Protein AF-A0A0L0DJS6-F1 (afdb_monomer_lite)

Sequence (245 aa):
MAGRAKSVRASGGSADSALEGMSATAFGKMKVAKKRKLLAQLDLHDELTDELEADVMAAVAFTRETHGEDVRRMDARSELIVSFDDFYTEYAYVVVASGFRAEFAARIVPALVAAAPDEAAMIALFKNRAKIAALVKVYGMRSEWETLRASFRTPDDLTVLPRIGPVVKFHLARNIGLKSCVKPDVHMMAYAAKRGWHSPIDMVEALAAAYHLPIGTLDFCLWVWMSHGFGSATSKCCHGGYELR

pLDDT: mean 89.37, std 14.81, range [32.25, 98.75]

Secondary structure (DSSP, 8-state):
--------------TTTTTTT--HHHHHTS-HHHHHHHHTTS-------HHHHHHHHHHHHHHHHHHHHHHHHHHT--S----HHHHHHHHHHHHHHTTS-HHHHHHHHHHHHHHTT-HHHHHHH---HHHHHHHHHHHTTGGGHHHHHHH-SSGGGGGGSTT--TTHHHHHHHHHT--S-----HHHHHHHHHTT-S-HHHHHHHHHHHTT--HHHHHHHHHHHHHTTTTT---TTGGGTS---

Foldseek 3Di:
DDDDDDDDPDDDPALAPLLPPPDLVNQQPDDPVVNVVSLVPGQFDLDDDPVVVVLLVLLLVLCCQWPVVLLCLLVVQQDFDPDLLQLLLLVQQLLVVVVHPSQVSLVQSVQLSVCPPVLVSNCVRPVPSLSNVLSNVSVVCNVVVVVLSVQPPDLVSCVVRPSCDPQSSQSSCSSRNVQQFARCGSQLCSVCSSVSHPDSGSNLVVVCVVVVHRSSSSNVSSVVCVSQVNSPHDDCSTPPSGNRD

Structure (mmCIF, N/CA/C/O backbone):
data_AF-A0A0L0DJS6-F1
#
_entry.id   AF-A0A0L0DJS6-F1
#
loop_
_atom_site.group_PDB
_atom_site.id
_atom_site.type_symbol
_atom_site.label_atom_id
_atom_site.label_alt_id
_atom_site.label_comp_id
_atom_site.label_asym_id
_atom_site.label_entity_id
_atom_site.label_seq_id
_atom_site.pdbx_PDB_ins_code
_atom_site.Cartn_x
_atom_site.Cartn_y
_atom_site.Cartn_z
_atom_site.occupancy
_atom_site.B_iso_or_equiv
_atom_site.auth_seq_id
_atom_site.auth_comp_id
_atom_site.auth_asym_id
_atom_site.auth_atom_id
_atom_site.pdbx_PDB_model_num
ATOM 1 N N . MET A 1 1 ? 33.921 -27.263 -39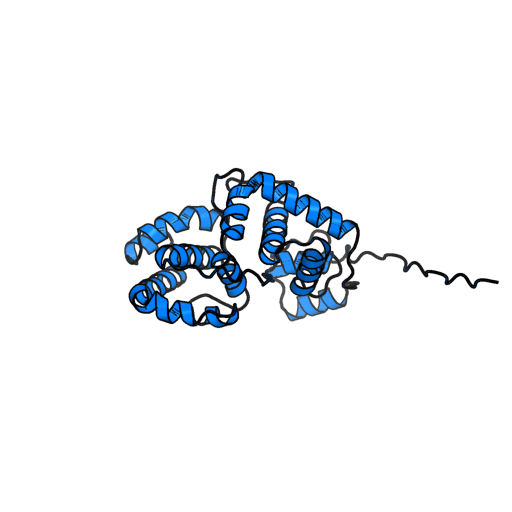.907 1.00 40.59 1 MET A N 1
ATOM 2 C CA . MET A 1 1 ? 33.088 -26.135 -40.373 1.00 40.59 1 MET A CA 1
ATOM 3 C C . MET A 1 1 ? 31.961 -25.939 -39.373 1.00 40.59 1 MET A C 1
ATOM 5 O O . MET A 1 1 ? 31.063 -26.764 -39.326 1.00 40.59 1 MET A O 1
ATOM 9 N N . ALA A 1 2 ? 32.067 -24.927 -38.511 1.00 35.47 2 ALA A N 1
ATOM 10 C CA . ALA A 1 2 ? 31.046 -24.598 -37.520 1.00 35.47 2 ALA A CA 1
ATOM 11 C C . ALA A 1 2 ? 30.086 -23.561 -38.120 1.00 35.47 2 ALA A C 1
ATOM 13 O O . ALA A 1 2 ? 30.509 -22.469 -38.503 1.00 35.47 2 ALA A O 1
ATOM 14 N N . GLY A 1 3 ? 28.812 -23.930 -38.254 1.00 32.25 3 GLY A N 1
ATOM 15 C CA . GLY A 1 3 ? 27.750 -23.053 -38.735 1.00 32.25 3 GLY A CA 1
ATOM 16 C C . GLY A 1 3 ? 27.389 -22.023 -37.671 1.00 32.25 3 GLY A C 1
ATOM 17 O O . GLY A 1 3 ? 26.830 -22.358 -36.632 1.00 32.25 3 GLY A O 1
ATOM 18 N N . ARG A 1 4 ? 27.734 -20.763 -37.933 1.00 33.19 4 ARG A N 1
ATOM 19 C CA . ARG A 1 4 ? 27.378 -19.600 -37.118 1.00 33.19 4 ARG A CA 1
ATOM 20 C C . ARG A 1 4 ? 25.879 -19.331 -37.296 1.00 33.19 4 ARG A C 1
ATOM 22 O O . ARG A 1 4 ? 25.458 -18.923 -38.378 1.00 33.19 4 ARG A O 1
ATOM 29 N N . ALA A 1 5 ? 25.079 -19.566 -36.258 1.00 35.97 5 ALA A N 1
ATOM 30 C CA . ALA A 1 5 ? 23.686 -19.137 -36.233 1.00 35.97 5 ALA A CA 1
ATOM 31 C C . ALA A 1 5 ? 23.642 -17.600 -36.284 1.00 35.97 5 ALA A C 1
ATOM 33 O O . ALA A 1 5 ? 24.218 -16.917 -35.435 1.00 35.97 5 ALA A O 1
ATOM 34 N N . LYS A 1 6 ? 23.007 -17.053 -37.324 1.00 35.62 6 LYS A N 1
ATOM 35 C CA . LYS A 1 6 ? 22.729 -15.621 -37.443 1.00 35.62 6 LYS A CA 1
ATOM 36 C C . LYS A 1 6 ? 21.657 -15.259 -36.415 1.00 35.62 6 LYS A C 1
ATOM 38 O O . LYS A 1 6 ? 20.494 -15.594 -36.603 1.00 35.62 6 LYS A O 1
ATOM 43 N N . SER A 1 7 ? 22.063 -14.562 -35.357 1.00 36.22 7 SER A N 1
ATOM 44 C CA . SER A 1 7 ? 21.160 -13.743 -34.548 1.00 36.22 7 SER A CA 1
ATOM 45 C C . SER A 1 7 ? 20.557 -12.679 -35.466 1.00 36.22 7 SER A C 1
ATOM 47 O O . SER A 1 7 ? 21.263 -11.818 -35.997 1.00 36.22 7 SER A O 1
ATOM 49 N N . VAL A 1 8 ? 19.257 -12.795 -35.720 1.00 37.00 8 VAL A N 1
ATOM 50 C CA . VAL A 1 8 ? 18.469 -11.738 -36.343 1.00 37.00 8 VAL A CA 1
ATOM 51 C C . VAL A 1 8 ? 18.159 -10.752 -35.225 1.00 37.00 8 VAL A C 1
ATOM 53 O O . VAL A 1 8 ? 17.313 -11.019 -34.379 1.00 37.00 8 VAL A O 1
ATOM 56 N N . ARG A 1 9 ? 18.880 -9.625 -35.192 1.00 38.38 9 ARG A N 1
ATOM 57 C CA . ARG A 1 9 ? 18.443 -8.443 -34.444 1.00 38.38 9 ARG A CA 1
ATOM 58 C C . ARG A 1 9 ? 17.107 -8.013 -35.039 1.00 38.38 9 ARG A C 1
ATOM 60 O O . ARG A 1 9 ? 17.082 -7.484 -36.151 1.00 38.38 9 ARG A O 1
ATOM 67 N N . ALA A 1 10 ? 16.020 -8.260 -34.316 1.00 38.19 10 ALA A N 1
ATOM 68 C CA . ALA A 1 10 ? 14.777 -7.551 -34.549 1.00 38.19 10 ALA A CA 1
ATOM 69 C C . ALA A 1 10 ? 15.063 -6.061 -34.321 1.00 38.19 10 ALA A C 1
ATOM 71 O O . ALA A 1 10 ? 15.583 -5.649 -33.284 1.00 38.19 10 ALA A O 1
ATOM 72 N N . SER A 1 11 ? 14.839 -5.269 -35.361 1.00 36.22 11 SER A N 1
ATOM 73 C CA . SER A 1 11 ? 14.913 -3.818 -35.328 1.00 36.22 11 SER A CA 1
ATOM 74 C C . SER A 1 11 ? 13.883 -3.292 -34.331 1.00 36.22 11 SER A C 1
ATOM 76 O O . SER A 1 11 ? 12.686 -3.420 -34.580 1.00 36.22 11 SER A O 1
ATOM 78 N N . GLY A 1 12 ? 14.357 -2.715 -33.226 1.00 34.78 12 GLY A N 1
ATOM 79 C CA . GLY A 1 12 ? 13.526 -2.076 -32.214 1.00 34.78 12 GLY A CA 1
ATOM 80 C C . GLY A 1 12 ? 12.717 -0.922 -32.799 1.00 34.78 12 GLY A C 1
ATOM 81 O O . GLY A 1 12 ? 13.253 0.149 -33.077 1.00 34.78 12 GLY A O 1
ATOM 82 N N . GLY A 1 13 ? 11.420 -1.148 -32.981 1.00 37.00 13 GLY A N 1
ATOM 83 C CA . GLY A 1 13 ? 10.425 -0.088 -32.934 1.00 37.00 13 GLY A CA 1
ATOM 84 C C . GLY A 1 13 ? 9.932 -0.040 -31.498 1.00 37.00 13 GLY A C 1
ATOM 85 O O . GLY A 1 13 ? 9.274 -0.974 -31.058 1.00 37.00 13 GLY A O 1
ATOM 86 N N . SER A 1 14 ? 10.315 0.984 -30.737 1.00 43.53 14 SER A N 1
ATOM 87 C CA . SER A 1 14 ? 9.974 1.038 -29.320 1.00 43.53 14 SER A CA 1
ATOM 88 C C . SER A 1 14 ? 8.452 1.087 -29.132 1.00 43.53 14 SER A C 1
ATOM 90 O O . SER A 1 14 ? 7.741 1.817 -29.828 1.00 43.53 14 SER A O 1
ATOM 92 N N . ALA A 1 15 ? 7.951 0.369 -28.124 1.00 49.31 15 ALA A N 1
ATOM 93 C CA . ALA A 1 15 ? 6.586 0.495 -27.598 1.00 49.31 15 ALA A CA 1
ATOM 94 C C . ALA A 1 15 ? 6.258 1.922 -27.075 1.00 49.31 15 ALA A C 1
ATOM 96 O O . ALA A 1 15 ? 5.171 2.174 -26.555 1.00 49.31 15 ALA A O 1
ATOM 97 N N . ASP A 1 16 ? 7.196 2.861 -27.215 1.00 53.53 16 ASP A N 1
ATOM 98 C CA . ASP A 1 16 ? 7.289 4.120 -26.489 1.00 53.53 16 ASP A CA 1
ATOM 99 C C . ASP A 1 16 ? 6.308 5.176 -27.025 1.00 53.53 16 ASP A C 1
ATOM 101 O O . ASP A 1 16 ? 5.640 5.832 -26.234 1.00 53.53 16 ASP A O 1
ATOM 105 N N . SER A 1 17 ? 6.086 5.279 -28.344 1.00 59.06 17 SER A N 1
ATOM 106 C CA . SER A 1 17 ? 5.335 6.424 -28.911 1.00 59.06 17 SER A CA 1
ATOM 107 C C . SER A 1 17 ? 3.854 6.513 -28.499 1.00 59.06 17 SER A C 1
ATOM 109 O O . SER A 1 17 ? 3.291 7.605 -28.425 1.00 59.06 17 SER A O 1
ATOM 111 N N . ALA A 1 18 ? 3.190 5.383 -28.222 1.00 64.50 18 ALA A N 1
ATOM 112 C CA . ALA A 1 18 ? 1.758 5.364 -27.892 1.00 64.50 18 ALA A CA 1
ATOM 113 C C . ALA A 1 18 ? 1.470 5.637 -26.403 1.00 64.50 18 ALA A C 1
ATOM 115 O O . ALA A 1 18 ? 0.352 6.029 -26.046 1.00 64.50 18 ALA A O 1
ATOM 116 N N . LEU A 1 19 ? 2.464 5.416 -25.537 1.00 72.00 19 LEU A N 1
ATOM 117 C CA . LEU A 1 19 ? 2.404 5.689 -24.099 1.00 72.00 19 LEU A CA 1
ATOM 118 C C . LEU A 1 19 ? 3.241 6.914 -23.694 1.00 72.00 19 LEU A C 1
ATOM 120 O O . LEU A 1 19 ? 3.117 7.381 -22.559 1.00 72.00 19 LEU A O 1
ATOM 124 N N . GLU A 1 20 ? 4.041 7.467 -24.606 1.00 74.25 20 GLU A N 1
ATOM 125 C CA . GLU A 1 20 ? 4.859 8.657 -24.386 1.00 74.25 20 GLU A CA 1
ATOM 126 C C . GLU A 1 20 ? 4.014 9.838 -23.891 1.00 74.25 20 GLU A C 1
ATOM 128 O O . GLU A 1 20 ? 2.951 10.161 -24.425 1.00 74.25 20 GLU A O 1
ATOM 133 N N . GLY A 1 21 ? 4.460 10.472 -22.804 1.00 73.19 21 GLY A N 1
ATOM 134 C CA . GLY A 1 21 ? 3.743 11.582 -22.168 1.00 73.19 21 GLY A CA 1
ATOM 135 C C . GLY A 1 21 ? 2.425 11.205 -21.468 1.00 73.19 21 GLY A C 1
ATOM 136 O O . GLY A 1 21 ? 1.795 12.071 -20.852 1.00 73.19 21 GLY A O 1
ATOM 137 N N . MET A 1 22 ? 1.989 9.939 -21.497 1.00 81.88 22 MET A N 1
ATOM 138 C CA . MET A 1 22 ? 0.777 9.505 -20.805 1.00 81.88 22 MET A CA 1
ATOM 139 C C . MET A 1 22 ? 1.043 9.278 -19.314 1.00 81.88 22 MET A C 1
ATOM 141 O O . MET A 1 22 ? 1.788 8.389 -18.913 1.00 81.88 22 MET A O 1
ATOM 145 N N . SER A 1 23 ? 0.366 10.043 -18.454 1.00 82.12 23 SER A N 1
ATOM 146 C CA . SER A 1 23 ? 0.425 9.791 -17.009 1.00 82.12 23 SER A CA 1
ATOM 147 C C . SER A 1 23 ? -0.305 8.497 -16.620 1.00 82.12 23 SER A C 1
ATOM 149 O O . SER A 1 23 ? -1.351 8.164 -17.184 1.00 82.12 23 SER A O 1
ATOM 151 N N . ALA A 1 24 ? 0.159 7.828 -15.561 1.00 80.31 24 ALA A N 1
ATOM 152 C CA . ALA A 1 24 ? -0.532 6.679 -14.962 1.00 80.31 24 ALA A CA 1
ATOM 153 C C . ALA A 1 24 ? -1.990 6.994 -14.573 1.00 80.31 24 ALA A C 1
ATOM 155 O O . ALA A 1 24 ? -2.877 6.153 -14.702 1.00 80.31 24 ALA A O 1
ATOM 156 N N . THR A 1 25 ? -2.274 8.234 -14.161 1.00 79.38 25 THR A N 1
ATOM 157 C CA . THR A 1 25 ? -3.641 8.701 -13.886 1.00 79.38 25 THR A CA 1
ATOM 158 C C . THR A 1 25 ? -4.496 8.729 -15.153 1.00 79.38 25 THR A C 1
ATOM 160 O O . THR A 1 25 ? -5.658 8.315 -15.121 1.00 79.38 25 THR A O 1
ATOM 163 N N . ALA A 1 26 ? -3.942 9.218 -16.268 1.00 82.19 26 ALA A N 1
ATOM 164 C CA . ALA A 1 26 ? -4.628 9.227 -17.556 1.00 82.19 26 ALA A CA 1
ATOM 165 C C . ALA A 1 26 ? -4.901 7.796 -18.033 1.00 82.19 26 ALA A C 1
ATOM 167 O O . ALA A 1 26 ? -6.048 7.489 -18.361 1.00 82.19 26 ALA A O 1
ATOM 168 N N . PHE A 1 27 ? -3.897 6.914 -17.955 1.00 83.00 27 PHE A N 1
ATOM 169 C CA . PHE A 1 27 ? -4.050 5.486 -18.228 1.00 83.00 27 PHE A CA 1
ATOM 170 C C . PHE A 1 27 ? -5.141 4.876 -17.339 1.00 83.00 27 PHE A C 1
ATOM 172 O O . PHE A 1 27 ? -6.108 4.299 -17.831 1.00 83.00 27 PHE A O 1
ATOM 179 N N . GLY A 1 28 ? -5.071 5.095 -16.025 1.00 80.06 28 GLY A N 1
ATOM 180 C CA . GLY A 1 28 ? -6.013 4.598 -15.025 1.00 80.06 28 GLY A CA 1
ATOM 181 C C . GLY A 1 28 ? -7.478 4.917 -15.331 1.00 80.06 28 GLY A C 1
ATOM 182 O O . GLY A 1 28 ? -8.317 4.020 -15.226 1.00 80.06 28 GLY A O 1
ATOM 183 N N . LYS A 1 29 ? -7.769 6.143 -15.787 1.00 84.19 29 LYS A N 1
ATOM 184 C CA . LYS A 1 29 ? -9.122 6.628 -16.129 1.00 84.19 29 LYS A CA 1
ATOM 185 C C . LYS A 1 29 ? -9.679 6.085 -17.452 1.00 84.19 29 LYS A C 1
ATOM 187 O O . LYS A 1 29 ? -10.854 6.300 -17.750 1.00 84.19 29 LYS A O 1
ATOM 192 N N . MET A 1 30 ? -8.877 5.398 -18.266 1.00 87.56 30 MET A N 1
ATOM 193 C CA . MET A 1 30 ? -9.352 4.843 -19.534 1.00 87.56 30 MET A CA 1
ATOM 194 C C . MET A 1 30 ? -10.384 3.730 -19.316 1.00 87.56 30 MET A C 1
ATOM 196 O O . MET A 1 30 ? -10.230 2.870 -18.446 1.00 87.56 30 MET A O 1
ATOM 200 N N . LYS A 1 31 ? -11.406 3.692 -20.182 1.00 87.19 31 LYS A N 1
ATOM 201 C CA . LYS A 1 31 ? -12.345 2.563 -20.260 1.00 87.19 31 LYS A CA 1
ATOM 202 C C . LYS A 1 31 ? -11.582 1.268 -20.552 1.00 87.19 31 LYS A C 1
ATOM 204 O O . LYS A 1 31 ? -10.671 1.270 -21.379 1.00 87.19 31 LYS A O 1
ATOM 209 N N . VAL A 1 32 ? -12.016 0.157 -19.953 1.00 82.19 32 VAL A N 1
ATOM 210 C CA . VAL A 1 32 ? -11.382 -1.170 -20.104 1.00 82.19 32 VAL A CA 1
ATOM 211 C C . VAL A 1 32 ? -11.180 -1.548 -21.575 1.00 82.19 32 VAL A C 1
ATOM 213 O O . VAL A 1 32 ? -10.078 -1.921 -21.960 1.00 82.19 32 VAL A O 1
ATOM 216 N N . ALA A 1 33 ? -12.199 -1.370 -22.423 1.00 84.19 33 ALA A N 1
ATOM 217 C CA . ALA A 1 33 ? -12.094 -1.653 -23.858 1.00 84.19 33 ALA A CA 1
ATOM 218 C C . ALA A 1 33 ? -11.012 -0.810 -24.559 1.00 84.19 33 ALA A C 1
ATOM 220 O O . ALA A 1 33 ? -10.298 -1.308 -25.425 1.00 84.19 33 ALA A O 1
ATOM 221 N N . LYS A 1 34 ? -10.851 0.456 -24.151 1.00 85.25 34 LYS A N 1
ATOM 222 C CA . LYS A 1 34 ? -9.825 1.350 -24.700 1.00 85.25 34 LYS A CA 1
ATOM 223 C C . LYS A 1 34 ? -8.424 0.932 -24.246 1.00 85.25 34 LYS A C 1
ATOM 225 O O . LYS A 1 34 ? -7.519 0.948 -25.068 1.00 85.25 34 LYS A O 1
ATOM 230 N N . LYS A 1 35 ? -8.258 0.519 -22.981 1.00 83.19 35 LYS A N 1
ATOM 231 C CA . LYS A 1 35 ? -6.991 -0.047 -22.479 1.00 83.19 35 LYS A CA 1
ATOM 232 C C . LYS A 1 35 ? -6.606 -1.302 -23.252 1.00 83.19 35 LYS A C 1
ATOM 234 O O . LYS A 1 35 ? -5.497 -1.374 -23.748 1.00 83.19 35 LYS A O 1
ATOM 239 N N . ARG A 1 36 ? -7.543 -2.242 -23.425 1.00 82.94 36 ARG A N 1
ATOM 240 C CA . ARG A 1 36 ? -7.311 -3.470 -24.203 1.00 82.94 36 ARG A CA 1
ATOM 241 C C . ARG A 1 36 ? -6.864 -3.167 -25.631 1.00 82.94 36 ARG A C 1
ATOM 243 O O . ARG A 1 36 ? -5.897 -3.752 -26.092 1.00 82.94 36 ARG A O 1
ATOM 250 N N . LYS A 1 37 ? -7.536 -2.228 -26.305 1.00 84.06 37 LYS A N 1
ATOM 251 C CA . LYS A 1 37 ? -7.156 -1.812 -27.660 1.00 84.06 37 LYS A CA 1
ATOM 252 C C . LYS A 1 37 ? -5.759 -1.187 -27.706 1.00 84.06 37 LYS A C 1
ATOM 254 O O . LYS A 1 37 ? -5.031 -1.476 -28.640 1.00 84.06 37 LYS A O 1
ATOM 259 N N . LEU A 1 38 ? -5.410 -0.350 -26.726 1.00 83.69 38 LEU A N 1
ATOM 260 C CA . LEU A 1 38 ? -4.082 0.260 -26.635 1.00 83.69 38 LEU A CA 1
ATOM 261 C C . LEU A 1 38 ? -2.998 -0.799 -26.407 1.00 83.69 38 LEU A C 1
ATOM 263 O O . LEU A 1 38 ? -2.042 -0.837 -27.162 1.00 83.69 38 LEU A O 1
ATOM 267 N N . LEU A 1 39 ? -3.174 -1.679 -25.416 1.00 80.38 39 LEU A N 1
ATOM 268 C CA . LEU A 1 39 ? -2.208 -2.740 -25.105 1.00 80.38 39 LEU A CA 1
ATOM 269 C C . LEU A 1 39 ? -1.979 -3.675 -26.300 1.00 80.38 39 LEU A C 1
ATOM 271 O O . LEU A 1 39 ? -0.846 -4.030 -26.576 1.00 80.38 39 LEU A O 1
ATOM 275 N N . ALA A 1 40 ? -3.030 -3.999 -27.061 1.00 79.38 40 ALA A N 1
ATOM 276 C CA . ALA A 1 40 ? -2.926 -4.818 -28.273 1.00 79.38 40 ALA A CA 1
ATOM 277 C C . ALA A 1 40 ? -2.156 -4.151 -29.433 1.00 79.38 40 ALA A C 1
ATOM 279 O O . ALA A 1 40 ? -1.928 -4.791 -30.455 1.00 79.38 40 ALA A O 1
ATOM 280 N N . GLN A 1 41 ? -1.825 -2.861 -29.320 1.00 80.88 41 GLN A N 1
ATOM 281 C CA . GLN A 1 41 ? -1.036 -2.113 -30.304 1.00 80.88 41 GLN A CA 1
ATOM 282 C C . GLN A 1 41 ? 0.426 -1.938 -29.874 1.00 80.88 41 GLN A C 1
ATOM 284 O O . GLN A 1 41 ? 1.212 -1.411 -30.657 1.00 80.88 41 GLN A O 1
ATOM 289 N N . LEU A 1 42 ? 0.774 -2.323 -28.643 1.00 78.50 42 LEU A N 1
ATOM 290 C CA . LEU A 1 42 ? 2.134 -2.232 -28.120 1.00 78.50 42 LEU A CA 1
ATOM 291 C C . LEU A 1 42 ? 2.922 -3.493 -28.482 1.00 78.50 42 LEU A C 1
ATOM 293 O O . LEU A 1 42 ? 2.357 -4.584 -28.547 1.00 78.50 42 LEU A O 1
ATOM 297 N N . ASP A 1 43 ? 4.228 -3.330 -28.678 1.00 78.25 43 ASP A N 1
ATOM 298 C CA . ASP A 1 43 ? 5.158 -4.442 -28.877 1.00 78.25 43 ASP A CA 1
ATOM 299 C C . ASP A 1 43 ? 5.560 -5.033 -27.518 1.00 78.25 43 ASP A C 1
ATOM 301 O O . ASP A 1 43 ? 6.571 -4.666 -26.916 1.00 78.25 43 ASP A O 1
ATOM 305 N N . LEU A 1 44 ? 4.679 -5.876 -26.983 1.00 81.81 44 LEU A N 1
ATOM 306 C CA . LEU A 1 44 ? 4.857 -6.545 -25.700 1.00 81.81 44 LEU A CA 1
ATOM 307 C C . LEU A 1 44 ? 5.544 -7.898 -25.920 1.00 81.81 44 LEU A C 1
ATOM 309 O O . LEU A 1 44 ? 5.094 -8.703 -26.736 1.00 81.81 44 LEU A O 1
ATOM 313 N N . HIS A 1 45 ? 6.621 -8.144 -25.187 1.00 82.81 45 HIS A N 1
ATOM 314 C CA . HIS A 1 45 ? 7.529 -9.272 -25.393 1.00 82.81 45 HIS A CA 1
ATOM 315 C C . HIS A 1 45 ? 7.867 -10.028 -24.099 1.00 82.81 45 HIS A C 1
ATOM 317 O O . HIS A 1 45 ? 8.353 -11.150 -24.184 1.00 82.81 45 HIS A O 1
ATOM 323 N N . ASP A 1 46 ? 7.553 -9.467 -22.922 1.00 88.25 46 ASP A N 1
ATOM 324 C CA . ASP A 1 46 ? 7.785 -10.093 -21.609 1.00 88.25 46 ASP A CA 1
ATOM 325 C C . ASP A 1 46 ? 9.245 -10.551 -21.394 1.00 88.25 46 ASP A C 1
ATOM 327 O O . ASP A 1 46 ? 9.512 -11.617 -20.836 1.00 88.25 46 ASP A O 1
ATOM 331 N N . GLU A 1 47 ? 10.212 -9.744 -21.848 1.00 89.12 47 GLU A N 1
ATOM 332 C CA . GLU A 1 47 ? 11.642 -10.031 -21.679 1.00 89.12 47 GLU A CA 1
ATOM 333 C C . GLU A 1 47 ? 12.289 -9.079 -20.667 1.00 89.12 47 GLU A C 1
ATOM 335 O O . GLU A 1 47 ? 11.917 -7.909 -20.523 1.00 89.12 47 GLU A O 1
ATOM 340 N N . LEU A 1 48 ? 13.290 -9.596 -19.954 1.00 90.19 48 LEU A N 1
ATOM 341 C CA . LEU A 1 48 ? 14.180 -8.774 -19.143 1.00 90.19 48 LEU A CA 1
ATOM 342 C C . LEU A 1 48 ? 15.124 -7.997 -20.062 1.00 90.19 48 LEU A C 1
ATOM 344 O O . LEU A 1 48 ? 15.695 -8.555 -20.997 1.00 90.19 48 LEU A O 1
ATOM 348 N N . THR A 1 49 ? 15.304 -6.714 -19.769 1.00 91.31 49 THR A N 1
ATOM 349 C CA . THR A 1 49 ? 16.135 -5.805 -20.560 1.00 91.31 49 THR A CA 1
ATOM 350 C C . THR A 1 49 ? 17.110 -5.054 -19.661 1.00 91.31 49 THR A C 1
ATOM 352 O O . THR A 1 49 ? 16.837 -4.846 -18.478 1.00 91.31 49 THR A O 1
ATOM 355 N N . ASP A 1 50 ? 18.218 -4.579 -20.233 1.00 89.44 50 ASP A N 1
ATOM 356 C CA . ASP A 1 50 ? 19.189 -3.736 -19.517 1.00 89.44 50 ASP A CA 1
ATOM 357 C C . ASP A 1 50 ? 18.538 -2.451 -18.963 1.00 89.44 50 ASP A C 1
ATOM 359 O O . ASP A 1 50 ? 18.955 -1.914 -17.939 1.00 89.44 50 ASP A O 1
ATOM 363 N N . GLU A 1 51 ? 17.485 -1.953 -19.623 1.00 91.38 51 GLU A N 1
ATOM 364 C CA . GLU A 1 51 ? 16.722 -0.799 -19.143 1.00 91.38 51 GLU A CA 1
ATOM 365 C C . GLU A 1 51 ? 15.914 -1.136 -17.880 1.00 91.38 51 GLU A C 1
ATOM 367 O O . GLU A 1 51 ? 15.917 -0.361 -16.925 1.00 91.38 51 GLU A O 1
ATOM 372 N N . LEU A 1 52 ? 15.265 -2.306 -17.836 1.00 92.62 52 LEU A N 1
ATOM 373 C CA . LEU A 1 52 ? 14.574 -2.782 -16.635 1.00 92.62 52 LEU A CA 1
ATOM 374 C C . LEU A 1 52 ? 15.543 -3.021 -15.476 1.00 92.62 52 LEU A C 1
ATOM 376 O O . LEU A 1 52 ? 15.212 -2.708 -14.332 1.00 92.62 52 LEU A O 1
ATOM 380 N N . GLU A 1 53 ? 16.737 -3.540 -15.761 1.00 91.75 53 GLU A N 1
ATOM 381 C CA . GLU A 1 53 ? 17.798 -3.669 -14.761 1.00 91.75 53 GLU A CA 1
ATOM 382 C C . GLU A 1 53 ? 18.157 -2.309 -14.155 1.00 91.75 53 GLU A C 1
ATOM 384 O O . GLU A 1 53 ? 18.156 -2.144 -12.930 1.00 91.75 53 GLU A O 1
ATOM 389 N N . ALA A 1 54 ? 18.420 -1.317 -15.009 1.00 93.94 54 ALA A N 1
ATOM 390 C CA . ALA A 1 54 ? 18.747 0.035 -14.574 1.00 93.94 54 ALA A CA 1
ATOM 391 C C . ALA A 1 54 ? 17.624 0.647 -13.718 1.00 93.94 54 ALA A C 1
ATOM 393 O O . ALA A 1 54 ? 17.904 1.236 -12.670 1.00 93.94 54 ALA A O 1
ATOM 394 N N . ASP A 1 55 ? 16.365 0.450 -14.115 1.00 96.44 55 ASP A N 1
ATOM 395 C CA . ASP A 1 55 ? 15.195 0.907 -13.364 1.00 96.44 55 ASP A CA 1
ATOM 396 C C . ASP A 1 55 ? 15.101 0.250 -11.980 1.00 96.44 55 ASP A C 1
ATOM 398 O O . ASP A 1 55 ? 14.872 0.942 -10.986 1.00 96.44 55 ASP A O 1
ATOM 402 N N . VAL A 1 56 ? 15.311 -1.069 -11.876 1.00 96.00 56 VAL A N 1
ATOM 403 C CA . VAL A 1 56 ? 15.303 -1.781 -10.586 1.00 96.00 56 VAL A CA 1
ATOM 404 C C . VAL A 1 56 ? 16.391 -1.243 -9.665 1.00 96.00 56 VAL A C 1
ATOM 406 O O . VAL A 1 56 ? 16.119 -0.937 -8.500 1.00 96.00 56 VAL A O 1
ATOM 409 N N . MET A 1 57 ? 17.610 -1.088 -10.179 1.00 96.19 57 MET A N 1
ATOM 410 C CA . MET A 1 57 ? 18.733 -0.580 -9.393 1.00 96.19 57 MET A CA 1
ATOM 411 C C . MET A 1 57 ? 18.473 0.851 -8.913 1.00 96.19 57 MET A C 1
ATOM 413 O O . MET A 1 57 ? 18.676 1.148 -7.731 1.00 96.19 57 MET A O 1
ATOM 417 N N . ALA A 1 58 ? 17.948 1.717 -9.785 1.00 97.69 58 ALA A N 1
ATOM 418 C CA . ALA A 1 58 ? 17.558 3.079 -9.432 1.00 97.69 58 ALA A CA 1
ATOM 419 C C . ALA A 1 58 ? 16.438 3.102 -8.381 1.00 97.69 58 ALA A C 1
ATOM 421 O O . ALA A 1 58 ? 16.536 3.826 -7.387 1.00 97.69 58 ALA A O 1
ATOM 422 N N . ALA A 1 59 ? 15.401 2.281 -8.553 1.00 97.94 59 ALA A N 1
ATOM 423 C CA . ALA A 1 59 ? 14.262 2.224 -7.647 1.00 97.94 59 ALA A CA 1
ATOM 424 C C . ALA A 1 59 ? 14.653 1.730 -6.250 1.00 97.94 59 ALA A C 1
ATOM 426 O O . ALA A 1 59 ? 14.237 2.314 -5.243 1.00 97.94 59 ALA A O 1
ATOM 427 N N . VAL A 1 60 ? 15.475 0.679 -6.171 1.00 97.69 60 VAL A N 1
ATOM 428 C CA . VAL A 1 60 ? 15.979 0.139 -4.902 1.00 97.69 60 VAL A CA 1
ATOM 429 C C . VAL A 1 60 ? 16.886 1.149 -4.206 1.00 97.69 60 VAL A C 1
ATOM 431 O O . VAL A 1 60 ? 16.712 1.381 -3.007 1.00 97.69 60 VAL A O 1
ATOM 434 N N . ALA A 1 61 ? 17.822 1.769 -4.931 1.00 97.69 61 ALA A N 1
ATOM 435 C CA . ALA A 1 61 ? 18.721 2.773 -4.369 1.00 97.69 61 ALA A CA 1
ATOM 436 C C . ALA A 1 61 ? 17.938 3.973 -3.816 1.00 97.69 61 ALA A C 1
ATOM 438 O O . ALA A 1 61 ? 18.035 4.273 -2.625 1.00 97.69 61 ALA A O 1
ATOM 439 N N . PHE A 1 62 ? 17.080 4.574 -4.647 1.00 97.88 62 PHE A N 1
ATOM 440 C CA . PHE A 1 62 ? 16.251 5.716 -4.268 1.00 97.88 62 PHE A CA 1
ATOM 441 C C . PHE A 1 62 ? 15.379 5.406 -3.050 1.00 97.88 62 PHE A C 1
ATOM 443 O O . PHE A 1 62 ? 15.328 6.183 -2.096 1.00 97.88 62 PHE A O 1
ATOM 450 N N . THR A 1 63 ? 14.695 4.260 -3.052 1.00 97.31 63 THR A N 1
ATOM 451 C CA . THR A 1 63 ? 13.770 3.902 -1.969 1.00 97.31 63 THR A CA 1
ATOM 452 C C . THR A 1 63 ? 14.515 3.620 -0.671 1.00 97.31 63 THR A C 1
ATOM 454 O O . THR A 1 63 ? 14.058 4.033 0.390 1.00 97.31 63 THR A O 1
ATOM 457 N N . ARG A 1 64 ? 15.681 2.968 -0.713 1.00 96.00 64 ARG A N 1
ATOM 458 C CA . ARG A 1 64 ? 16.483 2.726 0.497 1.00 96.00 64 ARG A CA 1
ATOM 459 C C . ARG A 1 64 ? 17.043 4.014 1.094 1.00 96.00 64 ARG A C 1
ATOM 461 O O . ARG A 1 64 ? 17.097 4.127 2.316 1.00 96.00 64 ARG A O 1
ATOM 468 N N . GLU A 1 65 ? 17.417 4.973 0.253 1.00 96.31 65 GLU A N 1
ATOM 469 C CA . GLU A 1 65 ? 17.901 6.286 0.685 1.00 96.31 65 GLU A CA 1
ATOM 470 C C . GLU A 1 65 ? 16.782 7.141 1.297 1.00 96.31 65 GLU A C 1
ATOM 472 O O . GLU A 1 65 ? 16.947 7.748 2.356 1.00 96.31 65 GLU A O 1
ATOM 477 N N . THR A 1 66 ? 15.620 7.180 0.645 1.00 96.12 66 THR A N 1
ATOM 478 C CA . THR A 1 66 ? 14.548 8.123 0.993 1.00 96.12 66 THR A CA 1
ATOM 479 C C . THR A 1 66 ? 13.476 7.530 1.905 1.00 96.12 66 THR A C 1
ATOM 481 O O . THR A 1 66 ? 12.867 8.264 2.672 1.00 96.12 66 THR A O 1
ATOM 484 N N . HIS A 1 67 ? 13.243 6.219 1.859 1.00 96.50 67 HIS A N 1
ATOM 485 C CA . HIS A 1 67 ? 12.169 5.513 2.572 1.00 96.50 67 HIS A CA 1
ATOM 486 C C . HIS A 1 67 ? 12.677 4.204 3.211 1.00 96.50 67 HIS A C 1
ATOM 488 O O . HIS A 1 67 ? 11.936 3.235 3.378 1.00 96.50 67 HIS A O 1
ATOM 494 N N . GLY A 1 68 ? 13.962 4.150 3.582 1.00 95.19 68 GLY A N 1
ATOM 495 C CA . GLY A 1 68 ? 14.587 2.937 4.118 1.00 95.19 68 GLY A CA 1
ATOM 496 C C . GLY A 1 68 ? 13.942 2.405 5.404 1.00 95.19 68 GLY A C 1
ATOM 497 O O . GLY A 1 68 ? 13.980 1.201 5.647 1.00 95.19 68 GLY A O 1
ATOM 498 N N . GLU A 1 69 ? 13.323 3.265 6.217 1.00 93.94 69 GLU A N 1
ATOM 499 C CA . GLU A 1 69 ? 12.548 2.842 7.394 1.00 93.94 69 GLU A CA 1
ATOM 500 C C . GLU A 1 69 ? 11.285 2.069 7.014 1.00 93.94 69 GLU A C 1
ATOM 502 O O . GLU A 1 69 ? 11.005 1.032 7.616 1.00 93.94 69 GLU A O 1
ATOM 507 N N . ASP A 1 70 ? 10.575 2.510 5.974 1.00 94.12 70 ASP A N 1
ATOM 508 C CA . ASP A 1 70 ? 9.381 1.829 5.475 1.00 94.12 70 ASP A CA 1
ATOM 509 C C . ASP A 1 70 ? 9.741 0.446 4.914 1.00 94.12 70 ASP A C 1
ATOM 511 O O . ASP A 1 70 ? 9.078 -0.546 5.230 1.00 94.12 70 ASP A O 1
ATOM 515 N N . VAL A 1 71 ? 10.850 0.363 4.164 1.00 93.88 71 VAL A N 1
ATOM 516 C CA . VAL A 1 71 ? 11.397 -0.909 3.665 1.00 93.88 71 VAL A CA 1
ATOM 517 C C . VAL A 1 71 ? 11.747 -1.836 4.825 1.00 93.88 71 VAL A C 1
ATOM 519 O O . VAL A 1 71 ? 11.283 -2.972 4.853 1.00 93.88 71 VAL A O 1
ATOM 522 N N . ARG A 1 72 ? 12.505 -1.355 5.823 1.00 93.12 72 ARG A N 1
ATOM 523 C CA . ARG A 1 72 ? 12.877 -2.159 7.000 1.00 93.12 72 ARG A CA 1
ATOM 524 C C . ARG A 1 72 ? 11.655 -2.671 7.755 1.00 93.12 72 ARG A C 1
ATOM 526 O O . ARG A 1 72 ? 11.627 -3.840 8.129 1.00 93.12 72 ARG A O 1
ATOM 533 N N . ARG A 1 73 ? 10.644 -1.822 7.966 1.00 90.44 73 ARG A N 1
ATOM 534 C CA . ARG A 1 73 ? 9.403 -2.190 8.663 1.00 90.44 73 ARG A CA 1
ATOM 535 C C . ARG A 1 73 ? 8.656 -3.299 7.924 1.00 90.44 73 ARG A C 1
ATOM 537 O O . ARG A 1 73 ? 8.214 -4.257 8.550 1.00 90.44 73 ARG A O 1
ATOM 544 N N . MET A 1 74 ? 8.525 -3.183 6.607 1.00 89.25 74 MET A N 1
ATOM 545 C CA . MET A 1 74 ? 7.887 -4.193 5.760 1.00 89.25 74 MET A CA 1
ATOM 546 C C . MET A 1 74 ? 8.706 -5.495 5.702 1.00 89.25 74 MET A C 1
ATOM 548 O O . MET A 1 74 ? 8.149 -6.591 5.819 1.00 89.25 74 MET A O 1
ATOM 552 N N . ASP A 1 75 ? 10.027 -5.402 5.558 1.00 90.19 75 ASP A N 1
ATOM 553 C CA . ASP A 1 75 ? 10.914 -6.564 5.464 1.00 90.19 75 ASP A CA 1
ATOM 554 C C . ASP A 1 75 ? 10.964 -7.353 6.775 1.00 90.19 75 ASP A C 1
ATOM 556 O O . ASP A 1 75 ? 10.918 -8.583 6.736 1.00 90.19 75 ASP A O 1
ATOM 560 N N . ALA A 1 76 ? 10.926 -6.663 7.920 1.00 90.44 76 ALA A N 1
ATOM 561 C CA . ALA A 1 76 ? 10.887 -7.275 9.249 1.00 90.44 76 ALA A CA 1
ATOM 562 C C . ALA A 1 76 ? 9.640 -8.146 9.498 1.00 90.44 76 ALA A C 1
ATOM 564 O O . ALA A 1 76 ? 9.649 -8.987 10.394 1.00 90.44 76 ALA A O 1
ATOM 565 N N . ARG A 1 77 ? 8.564 -7.980 8.716 1.00 87.69 77 ARG A N 1
ATOM 566 C CA . ARG A 1 77 ? 7.365 -8.824 8.821 1.00 87.69 77 ARG A CA 1
ATOM 567 C C . ARG A 1 77 ? 7.550 -10.122 8.040 1.00 87.69 77 ARG A C 1
ATOM 569 O O . ARG A 1 77 ? 7.325 -10.146 6.835 1.00 87.69 77 ARG A O 1
ATOM 576 N N . SER A 1 78 ? 7.945 -11.204 8.700 1.00 82.62 78 SER A N 1
ATOM 577 C CA . SER A 1 78 ? 7.984 -12.549 8.099 1.00 82.62 78 SER A CA 1
ATOM 578 C C . SER A 1 78 ? 6.654 -13.300 8.200 1.00 82.62 78 SER A C 1
ATOM 580 O O . SER A 1 78 ? 6.450 -14.282 7.494 1.00 82.62 78 SER A O 1
ATOM 582 N N . GLU A 1 79 ? 5.754 -12.838 9.066 1.00 90.88 79 GLU A N 1
ATOM 583 C CA . GLU A 1 79 ? 4.484 -13.488 9.379 1.00 90.88 79 GLU A CA 1
ATOM 584 C C . GLU A 1 79 ? 3.332 -12.481 9.400 1.00 90.88 79 GLU A C 1
ATOM 586 O O . GLU A 1 79 ? 3.537 -11.263 9.440 1.00 90.88 79 GLU A O 1
ATOM 591 N N . LEU A 1 80 ? 2.107 -13.012 9.404 1.00 94.56 80 LEU A N 1
ATOM 592 C CA . LEU A 1 80 ? 0.895 -12.220 9.568 1.00 94.56 80 LEU A CA 1
ATOM 593 C C . LEU A 1 80 ? 0.884 -11.478 10.902 1.00 94.56 80 LEU A C 1
ATOM 595 O O . LEU A 1 80 ? 1.018 -12.111 11.955 1.00 94.56 80 LEU A O 1
ATOM 599 N N . ILE A 1 81 ? 0.612 -10.170 10.847 1.00 95.19 81 ILE A N 1
ATOM 600 C CA . ILE A 1 81 ? 0.424 -9.309 12.022 1.00 95.19 81 ILE A CA 1
ATOM 601 C C . ILE A 1 81 ? -0.483 -9.988 13.053 1.00 95.19 81 ILE A C 1
ATOM 603 O O . ILE A 1 81 ? -1.566 -10.466 12.722 1.00 95.19 81 ILE A O 1
ATOM 607 N N . VAL A 1 82 ? -0.029 -10.013 14.307 1.00 96.50 82 VAL A N 1
ATOM 608 C CA . VAL A 1 82 ? -0.760 -10.603 15.439 1.00 96.50 82 VAL A CA 1
ATOM 609 C C . VAL A 1 82 ? -1.564 -9.548 16.197 1.00 96.50 82 VAL A C 1
ATOM 611 O O . VAL A 1 82 ? -2.675 -9.824 16.629 1.00 96.50 82 VAL A O 1
ATOM 614 N N . SER A 1 83 ? -1.050 -8.325 16.336 1.00 97.00 83 SER A N 1
ATOM 615 C CA . SER A 1 83 ? -1.758 -7.240 17.024 1.00 97.00 83 SER A CA 1
ATOM 616 C C . SER A 1 83 ? -2.923 -6.719 16.180 1.00 97.00 83 SER A C 1
ATOM 618 O O . SER A 1 83 ? -2.726 -6.289 15.042 1.00 97.00 83 SER A O 1
ATOM 620 N N . PHE A 1 84 ? -4.131 -6.699 16.751 1.00 98.38 84 PHE A N 1
ATOM 621 C CA . PHE A 1 84 ? -5.278 -6.068 16.096 1.00 98.38 84 PHE A CA 1
ATOM 622 C C . PHE A 1 84 ? -5.016 -4.588 15.814 1.00 98.38 84 PHE A C 1
ATOM 624 O O . PHE A 1 84 ? -5.382 -4.100 14.754 1.00 98.38 84 PHE A O 1
ATOM 631 N N . ASP A 1 85 ? -4.377 -3.876 16.742 1.00 98.12 85 ASP A N 1
ATOM 632 C CA . ASP A 1 85 ? -4.172 -2.430 16.625 1.00 98.12 85 ASP A CA 1
ATOM 633 C C . ASP A 1 85 ? -3.178 -2.108 15.488 1.00 98.12 85 ASP A C 1
ATOM 635 O O . ASP A 1 85 ? -3.384 -1.165 14.713 1.00 98.12 85 ASP A O 1
ATOM 639 N N . ASP A 1 86 ? -2.162 -2.959 15.302 1.00 96.88 86 ASP A N 1
ATOM 640 C CA . ASP A 1 86 ? -1.250 -2.873 14.157 1.00 96.88 86 ASP A CA 1
ATOM 641 C C . ASP A 1 86 ? -1.995 -3.161 12.849 1.00 96.88 86 ASP A C 1
ATOM 643 O O . ASP A 1 86 ? -1.898 -2.388 11.895 1.00 96.88 86 ASP A O 1
ATOM 647 N N . PHE A 1 87 ? -2.785 -4.242 12.810 1.00 98.06 87 PHE A N 1
ATOM 648 C CA . PHE A 1 87 ? -3.597 -4.593 11.644 1.00 98.06 87 PHE A CA 1
ATOM 649 C C . PHE A 1 87 ? -4.573 -3.470 11.287 1.00 98.06 87 PHE A C 1
ATOM 651 O O . PHE A 1 87 ? -4.692 -3.097 10.120 1.00 98.06 87 PHE A O 1
ATOM 658 N N . TYR A 1 88 ? -5.252 -2.909 12.285 1.00 98.75 88 TYR A N 1
ATOM 659 C CA . TYR A 1 88 ? -6.228 -1.847 12.111 1.00 98.75 88 TYR A CA 1
ATOM 660 C C . TYR A 1 88 ? -5.587 -0.598 11.512 1.00 98.75 88 TYR A C 1
ATOM 662 O O . TYR A 1 88 ? -6.176 0.036 10.637 1.00 98.75 88 TYR A O 1
ATOM 670 N N . THR A 1 89 ? -4.356 -0.285 11.921 1.00 98.19 89 THR A N 1
ATOM 671 C CA . THR A 1 89 ? -3.585 0.821 11.350 1.00 98.19 89 THR A CA 1
ATOM 672 C C . THR A 1 89 ? -3.271 0.580 9.870 1.00 98.19 89 THR A C 1
ATOM 674 O O . THR A 1 89 ? -3.494 1.473 9.049 1.00 98.19 89 THR A O 1
ATOM 677 N N . GLU A 1 90 ? -2.832 -0.628 9.499 1.00 97.81 90 GLU A N 1
ATOM 678 C CA . GLU A 1 90 ? -2.583 -0.991 8.094 1.00 97.81 90 GLU A CA 1
ATOM 679 C C . GLU A 1 90 ? -3.868 -0.976 7.253 1.00 97.81 90 GLU A C 1
ATOM 681 O O . GLU A 1 90 ? -3.911 -0.402 6.162 1.00 97.81 90 GLU A O 1
ATOM 686 N N . TYR A 1 91 ? -4.955 -1.541 7.783 1.00 98.69 91 TYR A N 1
ATOM 687 C CA . TYR A 1 91 ? -6.273 -1.527 7.153 1.00 98.69 91 TYR A CA 1
ATOM 688 C C . TYR A 1 91 ? -6.785 -0.096 6.935 1.00 98.69 91 TYR A C 1
ATOM 690 O O . TYR A 1 91 ? -7.217 0.263 5.833 1.00 98.69 91 TYR A O 1
ATOM 698 N N . ALA A 1 92 ? -6.702 0.751 7.963 1.00 98.56 92 ALA A N 1
ATOM 699 C CA . ALA A 1 92 ? -7.115 2.143 7.873 1.00 98.56 92 ALA A CA 1
ATOM 700 C C . ALA A 1 92 ? -6.297 2.897 6.824 1.00 98.56 92 ALA A C 1
ATOM 702 O O . ALA A 1 92 ? -6.869 3.637 6.014 1.00 98.56 92 ALA A O 1
ATOM 703 N N . TYR A 1 93 ? -4.985 2.653 6.779 1.00 98.44 93 TYR A N 1
ATOM 704 C CA . TYR A 1 93 ? -4.109 3.238 5.777 1.00 98.44 93 TYR A CA 1
ATOM 705 C C . TYR A 1 93 ? -4.559 2.908 4.358 1.00 98.44 93 TYR A C 1
ATOM 707 O O . TYR A 1 93 ? -4.824 3.825 3.579 1.00 98.44 93 TYR A O 1
ATOM 715 N N . VAL A 1 94 ? -4.716 1.626 4.015 1.00 97.81 94 VAL A N 1
ATOM 716 C CA . VAL A 1 94 ? -5.056 1.228 2.638 1.00 97.81 94 VAL A CA 1
ATOM 717 C C . VAL A 1 94 ? -6.455 1.693 2.228 1.00 97.81 94 VAL A C 1
ATOM 719 O O . VAL A 1 94 ? -6.666 2.107 1.082 1.00 97.81 94 VAL A O 1
ATOM 722 N N . VAL A 1 95 ? -7.414 1.706 3.162 1.00 98.25 95 VAL A N 1
ATOM 723 C CA . VAL A 1 95 ? -8.765 2.219 2.903 1.00 98.25 95 VAL A CA 1
ATOM 724 C C . VAL A 1 95 ? -8.718 3.714 2.618 1.00 98.25 95 VAL A C 1
ATOM 726 O O . VAL A 1 95 ? -9.350 4.167 1.659 1.00 98.25 95 VAL A O 1
ATOM 729 N N . VAL A 1 96 ? -7.967 4.500 3.394 1.00 97.88 96 VAL A N 1
ATOM 730 C CA . VAL A 1 96 ? -7.826 5.944 3.161 1.00 97.88 96 VAL A CA 1
ATOM 731 C C . VAL A 1 96 ? -7.036 6.212 1.879 1.00 97.88 96 VAL A C 1
ATOM 733 O O . VAL A 1 96 ? -7.521 6.983 1.050 1.00 97.88 96 VAL A O 1
ATOM 736 N N . ALA A 1 97 ? -5.911 5.529 1.663 1.00 95.50 97 ALA A N 1
ATOM 737 C CA . ALA A 1 97 ? -5.040 5.683 0.498 1.00 95.50 97 ALA A CA 1
ATOM 738 C C . ALA A 1 97 ? -5.723 5.311 -0.826 1.00 95.50 97 ALA A C 1
ATOM 740 O O . ALA A 1 97 ? -5.405 5.885 -1.865 1.00 95.50 97 ALA A O 1
ATOM 741 N N . SER A 1 98 ? -6.708 4.408 -0.821 1.00 92.25 98 SER A N 1
ATOM 742 C CA . SER A 1 98 ? -7.455 4.053 -2.033 1.00 92.25 98 SER A CA 1
ATOM 743 C C . SER A 1 98 ? -8.189 5.267 -2.629 1.00 92.25 98 SER A C 1
ATOM 745 O O . SER A 1 98 ? -9.220 5.711 -2.116 1.00 92.25 98 SER A O 1
ATOM 747 N N . GLY A 1 99 ? -7.646 5.841 -3.705 1.00 88.19 99 GLY A N 1
ATOM 748 C CA . GLY A 1 99 ? -8.159 7.059 -4.347 1.00 88.19 99 GLY A CA 1
ATOM 749 C C . GLY A 1 99 ? -7.626 8.379 -3.772 1.00 88.19 99 GLY A C 1
ATOM 750 O O . GLY A 1 99 ? -8.151 9.434 -4.115 1.00 88.19 99 GLY A O 1
ATOM 751 N N . PHE A 1 100 ? -6.601 8.337 -2.917 1.00 92.19 100 PHE A N 1
ATOM 752 C CA . PHE A 1 100 ? -5.905 9.509 -2.381 1.00 92.19 100 PHE A CA 1
ATOM 753 C C . PHE A 1 100 ? -4.391 9.353 -2.561 1.00 92.19 100 PHE A C 1
ATOM 755 O O . PHE A 1 100 ? -3.887 8.263 -2.817 1.00 92.19 100 PHE A O 1
ATOM 762 N N . ARG A 1 101 ? -3.641 10.449 -2.413 1.00 89.88 101 ARG A N 1
ATOM 763 C CA . ARG A 1 101 ? -2.177 10.367 -2.325 1.00 89.88 101 ARG A CA 1
ATOM 764 C C . ARG A 1 101 ? -1.782 9.617 -1.052 1.00 89.88 101 ARG A C 1
ATOM 766 O O . ARG A 1 101 ? -2.359 9.876 0.004 1.00 89.88 101 ARG A O 1
ATOM 773 N N . ALA A 1 102 ? -0.764 8.767 -1.136 1.00 92.12 102 ALA A N 1
ATOM 774 C CA . ALA A 1 102 ? -0.248 8.022 0.012 1.00 92.12 102 ALA A CA 1
ATOM 775 C C . ALA A 1 102 ? 0.178 8.946 1.167 1.00 92.12 102 ALA A C 1
ATOM 777 O O . ALA A 1 102 ? -0.171 8.693 2.313 1.00 92.12 102 ALA A O 1
ATOM 778 N N . GLU A 1 103 ? 0.799 10.090 0.856 1.00 92.00 103 GLU A N 1
ATOM 779 C CA . GLU A 1 103 ? 1.147 11.123 1.846 1.00 92.00 103 GLU A CA 1
ATOM 780 C C . GLU A 1 103 ? -0.082 11.648 2.614 1.00 92.00 103 GLU A C 1
ATOM 782 O O . GLU A 1 103 ? -0.032 11.863 3.823 1.00 92.00 103 GLU A O 1
ATOM 787 N N . PHE A 1 104 ? -1.219 11.836 1.932 1.00 94.06 104 PHE A N 1
ATOM 788 C CA . PHE A 1 104 ? -2.448 12.277 2.595 1.00 94.06 104 PHE A CA 1
ATOM 789 C C . PHE A 1 104 ? -2.944 11.223 3.588 1.00 94.06 104 PHE A C 1
ATOM 791 O O . PHE A 1 104 ? -3.332 11.580 4.700 1.00 94.06 104 PHE A O 1
ATOM 798 N N . ALA A 1 105 ? -2.913 9.946 3.195 1.00 96.50 105 ALA A N 1
ATOM 799 C CA . ALA A 1 105 ? -3.284 8.842 4.071 1.00 96.50 105 ALA A CA 1
ATOM 800 C C . ALA A 1 105 ? -2.339 8.752 5.277 1.00 96.50 105 ALA A C 1
ATOM 802 O O . ALA A 1 105 ? -2.811 8.791 6.410 1.00 96.50 105 ALA A O 1
ATOM 803 N N . ALA A 1 106 ? -1.026 8.748 5.039 1.00 95.31 106 ALA A N 1
ATOM 804 C CA . ALA A 1 106 ? -0.003 8.695 6.082 1.00 95.31 106 ALA A CA 1
ATOM 805 C C . ALA A 1 106 ? -0.175 9.800 7.134 1.00 95.31 106 ALA A C 1
ATOM 807 O O . ALA A 1 106 ? -0.038 9.560 8.329 1.00 95.31 106 ALA A O 1
ATOM 808 N N . ARG A 1 107 ? -0.559 11.003 6.696 1.00 95.31 107 ARG A N 1
ATOM 809 C CA . ARG A 1 107 ? -0.787 12.141 7.588 1.00 95.31 107 ARG A CA 1
ATOM 810 C C . ARG A 1 107 ? -2.041 12.012 8.458 1.00 95.31 107 ARG A C 1
ATOM 812 O O . ARG A 1 107 ? -2.025 12.466 9.596 1.00 95.31 107 ARG A O 1
ATOM 819 N N . ILE A 1 108 ? -3.149 11.492 7.925 1.00 97.31 108 ILE A N 1
ATOM 820 C CA . ILE A 1 108 ? -4.455 11.531 8.615 1.00 97.31 108 ILE A CA 1
ATOM 821 C C . ILE A 1 108 ? -4.779 10.251 9.391 1.00 97.31 108 ILE A C 1
ATOM 823 O O . ILE A 1 108 ? -5.524 10.297 10.368 1.00 97.31 108 ILE A O 1
ATOM 827 N N . VAL A 1 109 ? -4.228 9.111 8.971 1.00 98.19 109 VAL A N 1
ATOM 828 C CA . VAL A 1 109 ? -4.543 7.796 9.546 1.00 98.19 109 VAL A CA 1
ATOM 829 C C . VAL A 1 109 ? -4.201 7.699 11.037 1.00 98.19 109 VAL A C 1
ATOM 831 O O . VAL A 1 109 ? -5.069 7.221 11.761 1.00 98.19 109 VAL A O 1
ATOM 834 N N . PRO A 1 110 ? -3.0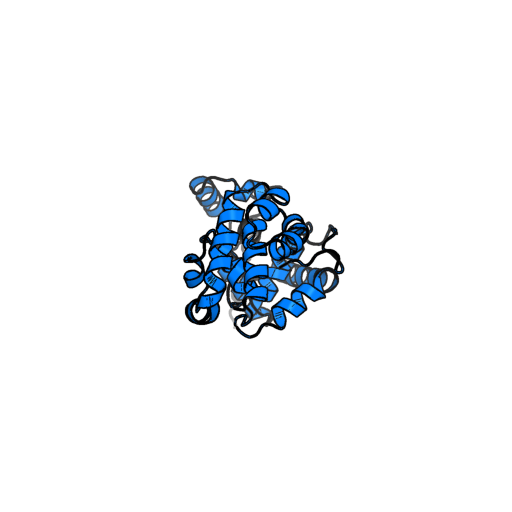58 8.204 11.549 1.00 97.88 110 PRO A N 1
ATOM 835 C CA . PRO A 1 110 ? -2.775 8.152 12.987 1.00 97.88 110 PRO A CA 1
ATOM 836 C C . PRO A 1 110 ? -3.867 8.814 13.841 1.00 97.88 110 PRO A C 1
ATOM 838 O O . PRO A 1 110 ? -4.308 8.251 14.839 1.00 97.88 110 PRO A O 1
ATOM 841 N N . ALA A 1 111 ? -4.373 9.974 13.405 1.00 98.38 111 ALA A N 1
ATOM 842 C CA . ALA A 1 111 ? -5.456 10.673 14.095 1.00 98.38 111 ALA A CA 1
ATOM 843 C C . ALA A 1 111 ? -6.794 9.920 13.996 1.00 98.38 111 ALA A C 1
ATOM 845 O O . ALA A 1 111 ? -7.562 9.905 14.953 1.00 98.38 111 ALA A O 1
ATOM 846 N N . LEU A 1 112 ? -7.075 9.276 12.857 1.00 98.50 112 LEU A N 1
ATOM 847 C CA . LEU A 1 112 ? -8.275 8.449 12.694 1.00 98.50 112 LEU A CA 1
ATOM 848 C C . LEU A 1 112 ? -8.238 7.194 13.566 1.00 98.50 112 LEU A C 1
ATOM 850 O O . LEU A 1 112 ? -9.252 6.857 14.164 1.00 98.50 112 LEU A O 1
ATOM 854 N N . VAL A 1 113 ? -7.088 6.522 13.647 1.00 98.50 113 VAL A N 1
ATOM 855 C CA . VAL A 1 113 ? -6.903 5.337 14.495 1.00 98.50 113 VAL A CA 1
ATOM 856 C C . VAL A 1 113 ? -7.072 5.705 15.966 1.00 98.50 113 VAL A C 1
ATOM 858 O O . VAL A 1 113 ? -7.789 5.011 16.677 1.00 98.50 113 VAL A O 1
ATOM 861 N N . ALA A 1 114 ? -6.501 6.833 16.402 1.00 98.50 114 ALA A N 1
ATOM 862 C CA . ALA A 1 114 ? -6.661 7.328 17.769 1.00 98.50 114 ALA A CA 1
ATOM 863 C C . ALA A 1 114 ? -8.112 7.712 18.118 1.00 98.50 114 ALA A C 1
ATOM 865 O O . ALA A 1 114 ? -8.506 7.619 19.276 1.00 98.50 114 ALA A O 1
ATOM 866 N N . ALA A 1 115 ? -8.904 8.147 17.132 1.00 98.56 115 ALA A N 1
ATOM 867 C CA . ALA A 1 115 ? -10.311 8.499 17.320 1.00 98.56 115 ALA A CA 1
ATOM 868 C C . ALA A 1 115 ? -11.263 7.290 17.263 1.00 98.56 115 ALA A C 1
ATOM 870 O O . ALA A 1 115 ? -12.434 7.424 17.609 1.00 98.56 115 ALA A O 1
ATOM 871 N N . ALA A 1 116 ? -10.813 6.120 16.807 1.00 97.94 116 ALA A N 1
ATOM 872 C CA . ALA A 1 116 ? -11.683 4.959 16.670 1.00 97.94 116 ALA A CA 1
ATOM 873 C C . ALA A 1 116 ? -12.112 4.393 18.045 1.00 97.94 116 ALA A C 1
ATOM 875 O O . ALA A 1 116 ? -11.302 4.368 18.972 1.00 97.94 116 ALA A O 1
ATOM 876 N N . PRO A 1 117 ? -13.358 3.896 18.193 1.00 97.12 117 PRO A N 1
ATOM 877 C CA . PRO A 1 117 ? -14.400 3.771 17.170 1.00 97.12 117 PRO A CA 1
ATOM 878 C C . PRO A 1 117 ? -15.385 4.955 17.111 1.00 97.12 117 PRO A C 1
ATOM 880 O O . PRO A 1 117 ? -16.476 4.788 16.568 1.00 97.12 117 PRO A O 1
ATOM 883 N N . ASP A 1 118 ? -15.060 6.127 17.671 1.00 98.44 118 ASP A N 1
ATOM 884 C CA . ASP A 1 118 ? -15.962 7.287 17.668 1.00 98.44 118 ASP A CA 1
ATOM 885 C C . ASP A 1 118 ? -16.164 7.815 16.237 1.00 98.44 118 ASP A C 1
ATOM 887 O O . ASP A 1 118 ? -15.385 8.606 15.699 1.00 98.44 118 ASP A O 1
ATOM 891 N N . GLU A 1 119 ? -17.253 7.368 15.609 1.00 98.31 119 GLU A N 1
ATOM 892 C CA . GLU A 1 119 ? -17.604 7.727 14.239 1.00 98.31 119 GLU A CA 1
ATOM 893 C C . GLU A 1 119 ? -17.739 9.245 14.053 1.00 98.31 119 GLU A C 1
ATOM 895 O O . GLU A 1 119 ? -17.314 9.779 13.024 1.00 98.31 119 GLU A O 1
ATOM 900 N N . ALA A 1 120 ? -18.290 9.962 15.036 1.00 98.31 120 ALA A N 1
ATOM 901 C CA . ALA A 1 120 ? -18.479 11.404 14.940 1.00 98.31 120 ALA A CA 1
ATOM 902 C C . ALA A 1 120 ? -17.128 12.134 14.952 1.00 98.31 120 ALA A C 1
ATOM 904 O O . ALA A 1 120 ? -16.893 13.000 14.099 1.00 98.31 120 ALA A O 1
ATOM 905 N N . ALA A 1 121 ? -16.214 11.739 15.844 1.00 98.56 121 ALA A N 1
ATOM 906 C CA . ALA A 1 121 ? -14.850 12.262 15.886 1.00 98.56 121 ALA A CA 1
ATOM 907 C C . ALA A 1 121 ? -14.069 11.926 14.602 1.00 98.56 121 ALA A C 1
ATOM 909 O O . ALA A 1 121 ? -13.423 12.794 14.005 1.00 98.56 121 ALA A O 1
ATOM 910 N N . MET A 1 122 ? -14.191 10.698 14.095 1.00 98.69 122 MET A N 1
ATOM 911 C CA . MET A 1 122 ? -13.553 10.287 12.843 1.00 98.69 122 MET A CA 1
ATOM 912 C C . MET A 1 122 ? -14.094 11.064 11.628 1.00 98.69 122 MET A C 1
ATOM 914 O O . MET A 1 122 ? -13.314 11.506 10.781 1.00 98.69 122 MET A O 1
ATOM 918 N N . ILE A 1 123 ? -15.409 11.307 11.545 1.00 98.56 123 ILE A N 1
ATOM 919 C CA . ILE A 1 123 ? -16.025 12.155 10.506 1.00 98.56 123 ILE A CA 1
ATOM 920 C C . ILE A 1 123 ? -15.584 13.619 10.655 1.00 98.56 123 ILE A C 1
ATOM 922 O O . ILE A 1 123 ? -15.472 14.344 9.655 1.00 98.56 123 ILE A O 1
ATOM 926 N N . ALA A 1 124 ? -15.324 14.093 11.877 1.00 98.31 124 ALA A N 1
ATOM 927 C CA . ALA A 1 124 ? -14.785 15.430 12.101 1.00 98.31 124 ALA A CA 1
ATOM 928 C C . ALA A 1 124 ? -13.424 15.601 11.400 1.00 98.31 124 ALA A C 1
ATOM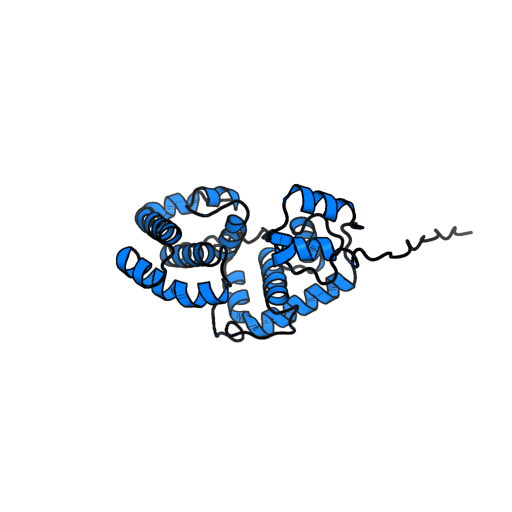 930 O O . ALA A 1 124 ? -13.236 16.608 10.711 1.00 98.31 124 ALA A O 1
ATOM 931 N N . LEU A 1 125 ? -12.563 14.579 11.473 1.00 98.25 125 LEU A N 1
ATOM 932 C CA . LEU A 1 125 ? -11.240 14.526 10.842 1.00 98.25 125 LEU A CA 1
ATOM 933 C C . LEU A 1 125 ? -11.302 14.263 9.329 1.00 98.25 125 LEU A C 1
ATOM 935 O O . LEU A 1 125 ? -10.636 14.944 8.548 1.00 98.25 125 LEU A O 1
ATOM 939 N N . PHE A 1 126 ? -12.114 13.297 8.893 1.00 98.19 126 PHE A N 1
ATOM 940 C CA . PHE A 1 126 ? -12.183 12.857 7.500 1.00 98.19 126 PHE A CA 1
ATOM 941 C C . PHE A 1 126 ? -13.631 12.686 7.031 1.00 98.19 126 PHE A C 1
ATOM 943 O O . PHE A 1 126 ? -14.337 11.748 7.390 1.00 98.19 126 PHE A O 1
ATOM 950 N N . LYS A 1 127 ? -14.073 13.580 6.139 1.00 97.56 127 LYS A N 1
ATOM 951 C CA . LYS A 1 127 ? -15.483 13.704 5.723 1.00 97.56 127 LYS A CA 1
ATOM 952 C C . LYS A 1 127 ? -16.021 12.545 4.874 1.00 97.56 127 LYS A C 1
ATOM 954 O O . LYS A 1 127 ? -17.206 12.534 4.543 1.00 97.56 127 LYS A O 1
ATOM 959 N N . ASN A 1 128 ? -15.193 11.564 4.512 1.00 97.88 128 ASN A N 1
ATOM 960 C CA . ASN A 1 128 ? -15.638 10.407 3.740 1.00 97.88 128 ASN A CA 1
ATOM 961 C C . ASN A 1 128 ? -16.344 9.385 4.643 1.00 97.88 128 ASN A C 1
ATOM 963 O O . ASN A 1 128 ? -15.767 8.368 5.031 1.00 97.88 128 ASN A O 1
ATOM 967 N N . ARG A 1 129 ? -17.623 9.646 4.935 1.00 98.12 129 ARG A N 1
ATOM 968 C CA . ARG A 1 129 ? -18.474 8.806 5.799 1.00 98.12 129 ARG A CA 1
ATOM 969 C C . ARG A 1 129 ? -18.447 7.333 5.410 1.00 98.12 129 ARG A C 1
ATOM 971 O O . ARG A 1 129 ? -18.410 6.458 6.258 1.00 98.12 129 ARG A O 1
ATOM 978 N N . ALA A 1 130 ? -18.408 7.052 4.113 1.00 97.94 130 ALA A N 1
ATOM 979 C CA . ALA A 1 130 ? -18.492 5.696 3.604 1.00 97.94 130 ALA A CA 1
ATOM 980 C C . ALA A 1 130 ? -17.179 4.897 3.776 1.00 97.94 130 ALA A C 1
ATOM 982 O O . ALA A 1 130 ? -17.211 3.664 3.738 1.00 97.94 130 ALA A O 1
ATOM 983 N N . LYS A 1 131 ? -1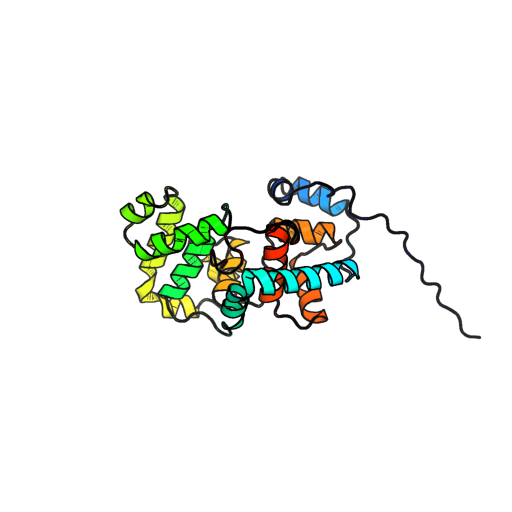6.036 5.579 3.948 1.00 98.38 131 LYS A N 1
ATOM 984 C CA . LYS A 1 131 ? -14.782 4.977 4.426 1.00 98.38 131 LYS A CA 1
ATOM 985 C C . LYS A 1 131 ? -14.753 4.902 5.951 1.00 98.38 131 LYS A C 1
ATOM 987 O O . LYS A 1 131 ? -14.367 3.864 6.464 1.00 98.38 131 LYS A O 1
ATOM 992 N N . ILE A 1 132 ? -15.220 5.930 6.664 1.00 98.75 132 ILE A N 1
ATOM 993 C CA . ILE A 1 132 ? -15.299 5.890 8.134 1.00 98.75 132 ILE A CA 1
ATOM 994 C C . ILE A 1 132 ? -16.173 4.730 8.619 1.00 98.75 132 ILE A C 1
ATOM 996 O O . ILE A 1 132 ? -15.718 3.953 9.447 1.00 98.75 132 ILE A O 1
ATOM 1000 N N . ALA A 1 133 ? -17.351 4.521 8.032 1.00 98.62 133 ALA A N 1
ATOM 1001 C CA . ALA A 1 133 ? -18.215 3.389 8.367 1.00 98.62 133 ALA A CA 1
ATOM 1002 C C . ALA A 1 133 ? -17.512 2.026 8.191 1.00 98.62 133 ALA A C 1
ATOM 1004 O O . ALA A 1 133 ? -17.759 1.092 8.947 1.00 98.62 133 ALA A O 1
ATOM 1005 N N . ALA A 1 134 ? -16.604 1.907 7.213 1.00 98.62 134 ALA A N 1
ATOM 1006 C CA . ALA A 1 134 ? -15.784 0.711 7.032 1.00 98.62 134 ALA A CA 1
ATOM 1007 C C . ALA A 1 134 ? -14.757 0.548 8.167 1.00 98.62 134 ALA A C 1
ATOM 1009 O O . ALA A 1 134 ? -14.625 -0.545 8.713 1.00 98.62 134 ALA A O 1
ATOM 1010 N N . LEU A 1 135 ? -14.094 1.641 8.565 1.00 98.75 135 LEU A N 1
ATOM 1011 C CA . LEU A 1 135 ? -13.165 1.659 9.699 1.00 98.75 135 LEU A CA 1
ATOM 1012 C C . LEU A 1 135 ? -13.862 1.307 11.019 1.00 98.75 135 LEU A C 1
ATOM 1014 O O . LEU A 1 135 ? -13.339 0.502 11.780 1.00 98.75 135 LEU A O 1
ATOM 1018 N N . VAL A 1 136 ? -15.049 1.854 11.280 1.00 98.75 136 VAL A N 1
ATOM 1019 C CA . VAL A 1 136 ? -15.843 1.539 12.480 1.00 98.75 136 VAL A CA 1
ATOM 1020 C C . VAL A 1 136 ? -16.269 0.071 12.470 1.00 98.75 136 VAL A C 1
ATOM 1022 O O . VAL A 1 136 ? -16.103 -0.630 13.467 1.00 98.75 136 VAL A O 1
ATOM 1025 N N . LYS A 1 137 ? -16.742 -0.434 11.321 1.00 98.50 137 LYS A N 1
ATOM 1026 C CA . LYS A 1 137 ? -17.134 -1.841 11.171 1.00 98.50 137 LYS A CA 1
ATOM 1027 C C . LYS A 1 137 ? -15.978 -2.803 11.454 1.00 98.50 137 LYS A C 1
ATOM 1029 O O . LYS A 1 137 ? -16.188 -3.786 12.153 1.00 98.50 137 LYS A O 1
ATOM 1034 N N . VAL A 1 138 ? -14.778 -2.535 10.931 1.00 98.62 138 VAL A N 1
ATOM 1035 C CA . VAL A 1 138 ? -13.606 -3.387 11.202 1.00 98.62 138 VAL A CA 1
ATOM 1036 C C . VAL A 1 138 ? -13.124 -3.241 12.641 1.00 98.62 138 VAL A C 1
ATOM 1038 O O . VAL A 1 138 ? -12.745 -4.243 13.237 1.00 98.62 138 VAL A O 1
ATOM 1041 N N . TYR A 1 139 ? -13.211 -2.049 13.243 1.00 98.69 139 TYR A N 1
ATOM 1042 C CA . TYR A 1 139 ? -12.914 -1.880 14.670 1.00 98.69 139 TYR A CA 1
ATOM 1043 C C . TYR A 1 139 ? -13.798 -2.782 15.548 1.00 98.69 139 TYR A C 1
ATOM 1045 O O . TYR A 1 139 ? -13.317 -3.406 16.490 1.00 98.69 139 TYR A O 1
ATOM 1053 N N . GLY A 1 140 ? -15.078 -2.926 15.189 1.00 98.25 140 GLY A N 1
ATOM 1054 C CA . GLY A 1 140 ? -16.018 -3.822 15.868 1.00 98.25 140 GLY A CA 1
ATOM 1055 C C . GLY A 1 140 ? -15.655 -5.313 15.812 1.00 98.25 140 GLY A C 1
ATOM 1056 O O . GLY A 1 140 ? -16.165 -6.078 16.619 1.00 98.25 140 GLY A O 1
ATOM 1057 N N . MET A 1 141 ? -14.750 -5.731 14.918 1.00 97.44 141 MET A N 1
ATOM 1058 C CA . MET A 1 141 ? -14.283 -7.122 14.801 1.00 97.44 141 MET A CA 1
ATOM 1059 C C . MET A 1 141 ? -13.122 -7.449 15.758 1.00 97.44 141 MET A C 1
ATOM 1061 O O . MET A 1 141 ? -12.605 -8.564 15.734 1.00 97.44 141 MET A O 1
ATOM 1065 N N . ARG A 1 142 ? -12.689 -6.500 16.606 1.00 98.06 142 ARG A N 1
ATOM 1066 C CA . ARG A 1 142 ? -11.520 -6.645 17.496 1.00 98.06 142 ARG A CA 1
ATOM 1067 C C . ARG A 1 142 ? -11.585 -7.873 18.402 1.00 98.06 142 ARG A C 1
ATOM 1069 O O . ARG A 1 142 ? -10.574 -8.544 18.580 1.00 98.06 142 ARG A O 1
ATOM 1076 N N . SER A 1 143 ? -12.757 -8.191 18.951 1.00 97.69 143 SER A N 1
ATOM 1077 C CA . SER A 1 143 ? -12.949 -9.373 19.807 1.00 97.69 143 SER A CA 1
ATOM 1078 C C . SER A 1 143 ? -12.809 -10.700 19.059 1.00 97.69 143 SER A C 1
ATOM 1080 O O . SER A 1 143 ? -12.538 -11.722 19.679 1.00 97.69 143 SER A O 1
ATOM 1082 N N . GLU A 1 144 ? -12.975 -10.692 17.737 1.00 96.94 144 GLU A N 1
ATOM 1083 C CA . GLU A 1 144 ? -12.910 -11.870 16.865 1.00 96.94 144 GLU A CA 1
ATOM 1084 C C . GLU A 1 144 ? -11.590 -11.936 16.081 1.00 96.94 144 GLU A C 1
ATOM 1086 O O . GLU A 1 144 ? -11.419 -12.796 15.215 1.00 96.94 144 GLU A O 1
ATOM 1091 N N . TRP A 1 145 ? -10.647 -11.034 16.380 1.00 97.56 145 TRP A N 1
ATOM 1092 C CA . TRP A 1 145 ? -9.457 -10.813 15.566 1.00 97.56 145 TRP A CA 1
ATOM 1093 C C . TRP A 1 145 ? -8.651 -12.083 15.312 1.00 97.56 145 TRP A C 1
ATOM 1095 O O . TRP A 1 145 ? -8.317 -12.345 14.164 1.00 97.56 145 TRP A O 1
ATOM 1105 N N . GLU A 1 146 ? -8.384 -12.905 16.328 1.00 97.00 146 GLU A N 1
ATOM 1106 C CA . GLU A 1 146 ? -7.568 -14.111 16.133 1.00 97.00 146 GLU A CA 1
ATOM 1107 C C . GLU A 1 146 ? -8.235 -15.104 15.168 1.00 97.00 146 GLU A C 1
ATOM 1109 O O . GLU A 1 146 ? -7.578 -15.681 14.302 1.00 97.00 146 GLU A O 1
ATOM 1114 N N . THR A 1 147 ? -9.562 -15.245 15.258 1.00 97.12 147 THR A N 1
ATOM 1115 C CA . THR A 1 147 ? -10.332 -16.117 14.357 1.00 97.12 147 THR A CA 1
ATOM 1116 C C . THR A 1 147 ? -10.332 -15.561 12.936 1.00 97.12 147 THR A C 1
ATOM 1118 O O . THR A 1 147 ? -10.077 -16.294 11.980 1.00 97.12 147 THR A O 1
ATOM 1121 N N . LEU A 1 148 ? -10.563 -14.254 12.787 1.00 96.94 148 LEU A N 1
ATOM 1122 C CA . LEU A 1 148 ? -10.541 -13.583 11.491 1.00 96.94 148 LEU A CA 1
ATOM 1123 C C . LEU A 1 148 ? -9.148 -13.650 10.848 1.00 96.94 148 LEU A C 1
ATOM 1125 O O . LEU A 1 148 ? -9.017 -14.054 9.696 1.00 96.94 148 LEU A O 1
ATOM 1129 N N . ARG A 1 149 ? -8.097 -13.332 11.604 1.00 97.25 149 ARG A N 1
ATOM 1130 C CA . ARG A 1 149 ? -6.695 -13.404 11.181 1.00 97.25 149 ARG A CA 1
ATOM 1131 C C . ARG A 1 149 ? -6.330 -14.800 10.691 1.00 97.25 149 ARG A C 1
ATOM 1133 O O . ARG A 1 149 ? -5.680 -14.930 9.657 1.00 97.25 149 ARG A O 1
ATOM 1140 N N . ALA A 1 150 ? -6.760 -15.843 11.400 1.00 96.69 150 ALA A N 1
ATOM 1141 C CA . ALA A 1 150 ? -6.502 -17.223 11.005 1.00 96.69 150 ALA A CA 1
ATOM 1142 C C . ALA A 1 150 ? -7.136 -17.598 9.652 1.00 96.69 150 ALA A C 1
ATOM 1144 O O . ALA A 1 150 ? -6.679 -18.550 9.021 1.00 96.69 150 ALA A O 1
ATOM 1145 N N . SER A 1 151 ? -8.145 -16.857 9.181 1.00 96.56 151 SER A N 1
ATOM 1146 C CA . SER A 1 151 ? -8.737 -17.065 7.854 1.00 96.56 151 SER A CA 1
ATOM 1147 C C . SER A 1 151 ? -7.916 -16.464 6.707 1.00 96.56 151 SER A C 1
ATOM 1149 O O . SER A 1 151 ? -8.087 -16.874 5.565 1.00 96.56 151 SER A O 1
ATOM 1151 N N . PHE A 1 152 ? -6.997 -15.533 6.981 1.00 96.94 152 PHE A N 1
ATOM 1152 C CA . PHE A 1 152 ? -6.206 -14.876 5.943 1.00 96.94 152 PHE A CA 1
ATOM 1153 C C . PHE A 1 152 ? -5.026 -15.758 5.532 1.00 96.94 152 PHE A C 1
ATOM 1155 O O . PHE A 1 152 ? -4.022 -15.845 6.235 1.00 96.94 152 PHE A O 1
ATOM 1162 N N . AR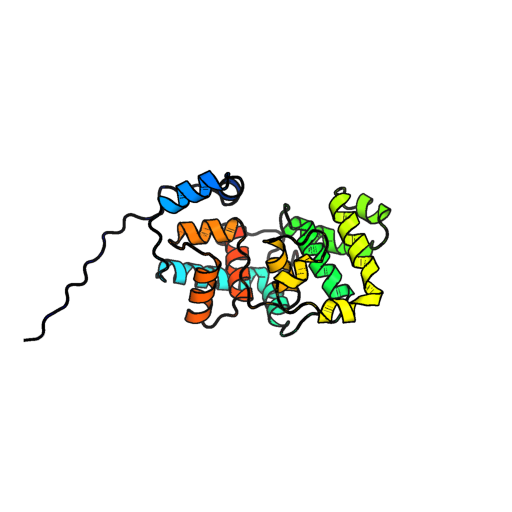G A 1 153 ? -5.140 -16.445 4.394 1.00 94.12 153 ARG A N 1
ATOM 1163 C CA . ARG A 1 153 ? -4.072 -17.285 3.819 1.00 94.12 153 ARG A CA 1
ATOM 1164 C C . ARG A 1 153 ? -3.528 -16.705 2.524 1.00 94.12 153 ARG A C 1
ATOM 1166 O O . ARG A 1 153 ? -2.353 -16.864 2.215 1.00 94.12 153 ARG A O 1
ATOM 1173 N N . THR A 1 154 ? -4.382 -16.011 1.792 1.00 95.44 154 THR A N 1
ATOM 1174 C CA . THR A 1 154 ? -4.119 -15.420 0.490 1.00 95.44 154 THR A CA 1
ATOM 1175 C C . THR A 1 154 ? -4.649 -13.985 0.459 1.00 95.44 154 THR A C 1
ATOM 1177 O O . THR A 1 154 ? -5.507 -13.616 1.266 1.00 95.44 154 THR A O 1
ATOM 1180 N N . PRO A 1 155 ? -4.193 -13.146 -0.488 1.00 96.25 155 PRO A N 1
ATOM 1181 C CA . PRO A 1 155 ? -4.782 -11.825 -0.686 1.00 96.25 155 PRO A CA 1
ATOM 1182 C C . PRO A 1 155 ? -6.297 -11.855 -0.953 1.00 96.25 155 PRO A C 1
ATOM 1184 O O . PRO A 1 155 ? -6.981 -10.882 -0.643 1.00 96.25 155 PRO A O 1
ATOM 1187 N N . ASP A 1 156 ? -6.839 -12.942 -1.513 1.00 96.88 156 ASP A N 1
ATOM 1188 C CA . ASP A 1 156 ? -8.274 -13.066 -1.806 1.00 96.88 156 ASP A CA 1
ATOM 1189 C C . ASP A 1 156 ? -9.131 -13.143 -0.544 1.00 96.88 156 ASP A C 1
ATOM 1191 O O . ASP A 1 156 ? -10.209 -12.542 -0.503 1.00 96.88 156 ASP A O 1
ATOM 1195 N N . ASP A 1 157 ? -8.617 -13.767 0.515 1.00 97.56 157 ASP A N 1
ATOM 1196 C CA . ASP A 1 157 ? -9.313 -13.879 1.801 1.00 97.56 157 ASP A CA 1
ATOM 1197 C C . ASP A 1 157 ? -9.576 -12.501 2.429 1.00 97.56 157 ASP A C 1
ATOM 1199 O O . ASP A 1 157 ? -10.535 -12.317 3.174 1.00 97.56 157 ASP A O 1
ATOM 1203 N N . LEU A 1 158 ? -8.780 -11.485 2.076 1.00 98.12 158 LEU A N 1
ATOM 1204 C CA . LEU A 1 158 ? -8.939 -10.116 2.575 1.00 98.12 158 LEU A CA 1
ATOM 1205 C C . LEU A 1 158 ? -10.157 -9.397 1.987 1.00 98.12 158 LEU A C 1
ATOM 1207 O O . LEU A 1 158 ? -10.565 -8.362 2.512 1.00 98.12 158 LEU A O 1
ATOM 1211 N N . THR A 1 159 ? -10.755 -9.912 0.910 1.00 97.56 159 THR A N 1
ATOM 1212 C CA . THR A 1 159 ? -11.911 -9.274 0.252 1.00 97.56 159 THR A CA 1
ATOM 1213 C C . THR A 1 159 ? -13.200 -9.347 1.074 1.00 97.56 159 THR A C 1
ATOM 1215 O O . THR A 1 159 ? -14.150 -8.613 0.796 1.00 97.56 159 THR A O 1
ATOM 1218 N N . VAL A 1 160 ? -13.221 -10.161 2.136 1.00 96.75 160 VAL A N 1
ATOM 1219 C CA . VAL A 1 160 ? -14.295 -10.162 3.144 1.00 96.75 160 VAL A CA 1
ATOM 1220 C C . VAL A 1 160 ? -14.346 -8.848 3.930 1.00 96.75 160 VAL A C 1
ATOM 1222 O O . VAL A 1 160 ? -15.394 -8.473 4.464 1.00 96.75 160 VAL A O 1
ATOM 1225 N N . LEU A 1 161 ? -13.221 -8.128 4.002 1.00 98.38 161 LEU A N 1
ATOM 1226 C CA . LEU A 1 161 ? -13.124 -6.865 4.714 1.00 98.38 161 LEU A CA 1
ATOM 1227 C C . LEU A 1 161 ? -13.805 -5.742 3.914 1.00 98.38 161 LEU A C 1
ATOM 1229 O O . LEU A 1 161 ? -13.606 -5.608 2.700 1.00 98.38 161 LEU A O 1
ATOM 1233 N N . PRO A 1 162 ? -14.565 -4.853 4.577 1.00 98.12 162 PRO A N 1
ATOM 1234 C CA . PRO A 1 162 ? -15.177 -3.710 3.915 1.00 98.12 162 PRO A CA 1
ATOM 1235 C C . PRO A 1 162 ? -14.141 -2.880 3.147 1.00 98.12 162 PRO A C 1
ATOM 1237 O O . PRO A 1 162 ? -13.055 -2.612 3.655 1.00 98.12 162 PRO A O 1
ATOM 1240 N N . ARG A 1 163 ? -14.493 -2.419 1.939 1.00 97.81 163 ARG A N 1
ATOM 1241 C CA . ARG A 1 163 ? -13.645 -1.569 1.068 1.00 97.81 163 ARG A CA 1
ATOM 1242 C C . ARG A 1 163 ? -12.364 -2.224 0.535 1.00 97.81 163 ARG A C 1
ATOM 1244 O O . ARG A 1 163 ? -11.626 -1.551 -0.186 1.00 97.81 163 ARG A O 1
ATOM 1251 N N . ILE A 1 164 ? -12.127 -3.506 0.793 1.00 98.19 164 ILE A N 1
ATOM 1252 C CA . ILE A 1 164 ? -10.997 -4.235 0.217 1.00 98.19 164 ILE A CA 1
ATOM 1253 C C . ILE A 1 164 ? -11.435 -4.889 -1.092 1.00 98.19 164 ILE A C 1
ATOM 1255 O O . ILE A 1 164 ? -12.030 -5.958 -1.131 1.00 98.19 164 ILE A O 1
ATOM 1259 N N . GLY A 1 165 ? -11.186 -4.174 -2.189 1.00 95.88 165 GLY A N 1
ATOM 1260 C CA . GLY A 1 165 ? -11.512 -4.630 -3.539 1.00 95.88 165 GLY A CA 1
ATOM 1261 C C . GLY A 1 165 ? -10.380 -5.407 -4.227 1.00 95.88 165 GLY A C 1
ATOM 1262 O O . GLY A 1 165 ? -9.306 -5.590 -3.649 1.00 95.88 165 GLY A O 1
ATOM 1263 N N . PRO A 1 166 ? -10.569 -5.765 -5.513 1.00 93.88 166 PRO A N 1
ATOM 1264 C CA . PRO A 1 166 ? -9.653 -6.621 -6.275 1.00 93.88 166 PRO A CA 1
ATOM 1265 C C . PRO A 1 166 ? -8.201 -6.139 -6.360 1.00 93.88 166 PRO A C 1
ATOM 1267 O O . PRO A 1 166 ? -7.310 -6.962 -6.502 1.00 93.88 166 PRO A O 1
ATOM 1270 N N . VAL A 1 167 ? -7.955 -4.826 -6.276 1.00 93.81 167 VAL A N 1
ATOM 1271 C CA . VAL A 1 167 ? -6.597 -4.244 -6.289 1.00 93.81 167 VAL A CA 1
ATOM 1272 C C . VAL A 1 167 ? -6.113 -3.898 -4.879 1.00 93.81 167 VAL A C 1
ATOM 1274 O O . VAL A 1 167 ? -4.951 -4.108 -4.547 1.00 93.81 167 VAL A O 1
ATOM 1277 N N . VAL A 1 168 ? -6.999 -3.372 -4.026 1.00 96.38 168 VAL A N 1
ATOM 1278 C CA . VAL A 1 168 ? -6.638 -2.897 -2.675 1.00 96.38 168 VAL A CA 1
ATOM 1279 C C . VAL A 1 168 ? -6.185 -4.052 -1.779 1.00 96.38 168 VAL A C 1
ATOM 1281 O O . VAL A 1 168 ? -5.320 -3.850 -0.932 1.00 96.38 168 VAL A O 1
ATOM 1284 N N . LYS A 1 169 ? -6.703 -5.266 -2.006 1.00 97.38 169 LYS A N 1
ATOM 1285 C CA . LYS A 1 169 ? -6.310 -6.471 -1.266 1.00 97.38 169 LYS A CA 1
ATOM 1286 C C . LYS A 1 169 ? -4.802 -6.728 -1.285 1.00 97.38 169 LYS A C 1
ATOM 1288 O O . LYS A 1 169 ? -4.251 -7.075 -0.253 1.00 97.38 169 LYS A O 1
ATOM 1293 N N . PHE A 1 170 ? -4.128 -6.475 -2.409 1.00 96.69 170 PHE A N 1
ATOM 1294 C CA . PHE A 1 170 ? -2.684 -6.693 -2.541 1.00 96.69 170 PHE A CA 1
ATOM 1295 C C . PHE A 1 170 ? -1.871 -5.686 -1.724 1.00 96.69 170 PHE A C 1
ATOM 1297 O O . PHE A 1 170 ? -0.849 -6.037 -1.147 1.00 96.69 170 PHE A O 1
ATOM 1304 N N . HIS A 1 171 ? -2.367 -4.448 -1.610 1.00 95.56 171 HIS A N 1
ATOM 1305 C CA . HIS A 1 171 ? -1.766 -3.448 -0.728 1.00 95.56 171 HIS A CA 1
ATOM 1306 C C . HIS A 1 171 ? -1.848 -3.913 0.723 1.00 95.56 171 HIS A C 1
ATOM 1308 O O . HIS A 1 171 ? -0.836 -3.983 1.408 1.00 95.56 171 HIS A O 1
ATOM 1314 N N . LEU A 1 172 ? -3.047 -4.297 1.171 1.00 97.31 172 LEU A N 1
ATOM 1315 C CA . LEU A 1 172 ? -3.228 -4.763 2.540 1.00 97.31 172 LEU A CA 1
ATOM 1316 C C . LEU A 1 172 ? -2.400 -6.019 2.818 1.00 97.31 172 LEU A C 1
ATOM 1318 O O . LEU A 1 172 ? -1.712 -6.067 3.829 1.00 97.31 172 LEU A O 1
ATOM 1322 N N . ALA A 1 173 ? -2.437 -6.993 1.904 1.00 96.06 173 ALA A N 1
ATOM 1323 C CA . ALA A 1 173 ? -1.690 -8.244 1.976 1.00 96.06 173 ALA A CA 1
ATOM 1324 C C . ALA A 1 173 ? -0.207 -7.991 2.254 1.00 96.06 173 ALA A C 1
ATOM 1326 O O . ALA A 1 173 ? 0.321 -8.482 3.254 1.00 96.06 173 ALA A O 1
ATOM 1327 N N . ARG A 1 174 ? 0.432 -7.143 1.441 1.00 94.12 174 ARG A N 1
ATOM 1328 C CA . ARG A 1 174 ? 1.827 -6.752 1.635 1.00 94.12 174 ARG A CA 1
ATOM 1329 C C . ARG A 1 174 ? 2.053 -6.178 3.035 1.00 94.12 174 ARG A C 1
ATOM 1331 O O . ARG A 1 174 ? 2.977 -6.610 3.722 1.00 94.12 174 ARG A O 1
ATOM 1338 N N . ASN A 1 175 ? 1.220 -5.232 3.469 1.00 94.50 175 ASN A N 1
ATOM 1339 C CA . ASN A 1 175 ? 1.395 -4.519 4.741 1.00 94.50 175 ASN A CA 1
ATOM 1340 C C . ASN A 1 175 ? 1.318 -5.431 5.963 1.00 94.50 175 ASN A C 1
ATOM 1342 O O . ASN A 1 175 ? 2.010 -5.200 6.957 1.00 94.50 175 ASN A O 1
ATOM 1346 N N . ILE A 1 176 ? 0.469 -6.455 5.892 1.00 95.25 176 ILE A N 1
ATOM 1347 C CA . ILE A 1 176 ? 0.182 -7.328 7.029 1.00 95.25 176 ILE A CA 1
ATOM 1348 C C . ILE A 1 176 ? 1.030 -8.600 7.049 1.00 95.25 176 ILE A C 1
ATOM 1350 O O . ILE A 1 176 ? 0.896 -9.357 8.002 1.00 95.25 176 ILE A O 1
ATOM 1354 N N . GLY A 1 177 ? 1.889 -8.833 6.048 1.00 93.12 177 GLY A N 1
ATOM 1355 C CA . GLY A 1 177 ? 2.833 -9.961 6.015 1.00 93.12 177 GLY A CA 1
ATOM 1356 C C . GLY A 1 177 ? 2.622 -10.985 4.891 1.00 93.12 177 GLY A C 1
ATOM 1357 O O . GLY A 1 177 ? 3.448 -11.878 4.730 1.00 93.12 177 GLY A O 1
ATOM 1358 N N . LEU A 1 178 ? 1.588 -10.851 4.055 1.00 92.62 178 LEU A N 1
ATOM 1359 C CA . LEU A 1 178 ? 1.379 -11.669 2.848 1.00 92.62 178 LEU A CA 1
ATOM 1360 C C . LEU A 1 178 ? 2.144 -11.061 1.656 1.00 92.62 178 LEU A C 1
ATOM 1362 O O . LEU A 1 178 ? 1.552 -10.541 0.714 1.00 92.62 178 LEU A O 1
ATOM 1366 N N . LYS A 1 179 ? 3.481 -11.065 1.728 1.00 84.75 179 LYS A N 1
ATOM 1367 C CA . LYS A 1 179 ? 4.374 -10.297 0.829 1.00 84.75 179 LYS A CA 1
ATOM 1368 C C . LYS A 1 179 ? 4.702 -10.966 -0.511 1.00 84.75 179 LYS A C 1
ATOM 1370 O O . LYS A 1 179 ? 5.439 -10.395 -1.311 1.00 84.75 179 LYS A O 1
ATOM 1375 N N . SER A 1 180 ? 4.191 -12.165 -0.768 1.00 86.62 180 SER A N 1
ATOM 1376 C CA . SER A 1 180 ? 4.420 -12.914 -2.010 1.00 86.62 180 SER A CA 1
ATOM 1377 C C . SER A 1 180 ? 3.446 -12.506 -3.122 1.00 86.62 180 SER A C 1
ATOM 1379 O O . SER A 1 180 ? 2.949 -13.358 -3.852 1.00 86.62 180 SER A O 1
ATOM 1381 N N . CYS A 1 181 ? 3.094 -11.222 -3.205 1.00 89.69 181 CYS A N 1
ATOM 1382 C CA . CYS A 1 181 ? 2.176 -10.713 -4.214 1.00 89.69 181 CYS A CA 1
ATOM 1383 C C . CYS A 1 181 ? 2.586 -9.322 -4.695 1.00 89.69 181 CYS A C 1
ATOM 1385 O O . CYS A 1 181 ? 3.091 -8.507 -3.922 1.00 89.69 181 CYS A O 1
ATOM 1387 N N . VAL A 1 182 ? 2.295 -9.052 -5.962 1.00 94.06 182 VAL A N 1
ATOM 1388 C CA . VAL A 1 182 ? 2.479 -7.754 -6.618 1.00 94.06 182 VAL A CA 1
ATOM 1389 C C . VAL A 1 182 ? 1.149 -7.012 -6.607 1.00 94.06 182 VAL A C 1
ATOM 1391 O O . VAL A 1 182 ? 0.093 -7.630 -6.768 1.00 94.06 182 VAL A O 1
ATOM 1394 N N . LYS A 1 183 ? 1.168 -5.688 -6.439 1.00 94.56 183 LYS A N 1
ATOM 1395 C CA . LYS A 1 183 ? -0.040 -4.867 -6.524 1.00 94.56 183 LYS A CA 1
ATOM 1396 C C . LYS A 1 183 ? -0.194 -4.318 -7.950 1.00 94.56 183 LYS A C 1
ATOM 1398 O O . LYS A 1 183 ? 0.486 -3.361 -8.317 1.00 94.56 183 LYS A O 1
ATOM 1403 N N . PRO A 1 184 ? -1.151 -4.820 -8.757 1.00 94.06 184 PRO A N 1
ATOM 1404 C CA . PRO A 1 184 ? -1.348 -4.369 -10.134 1.00 94.06 184 PRO A CA 1
ATOM 1405 C C . PRO A 1 184 ? -2.162 -3.064 -10.180 1.00 94.06 184 PRO A C 1
ATOM 1407 O O . PRO A 1 184 ? -3.266 -3.009 -10.729 1.00 94.06 184 PRO A O 1
ATOM 1410 N N . ASP A 1 185 ? -1.669 -2.003 -9.540 1.00 91.25 185 ASP A N 1
ATOM 1411 C CA . ASP A 1 185 ? -2.322 -0.698 -9.598 1.00 91.25 185 ASP A CA 1
ATOM 1412 C C . ASP A 1 185 ? -2.072 0.027 -10.929 1.00 91.25 185 ASP A C 1
ATOM 1414 O O . ASP A 1 185 ? -1.394 -0.461 -11.832 1.00 91.25 185 ASP A O 1
ATOM 1418 N N . VAL A 1 186 ? -2.684 1.201 -11.090 1.00 88.56 186 VAL A N 1
ATOM 1419 C CA . VAL A 1 186 ? -2.613 1.951 -12.351 1.00 88.56 186 VAL A CA 1
ATOM 1420 C C . VAL A 1 186 ? -1.202 2.414 -12.709 1.00 88.56 186 VAL A C 1
ATOM 1422 O O . VAL A 1 186 ? -0.934 2.583 -13.895 1.00 88.56 186 VAL A O 1
ATOM 1425 N N . HIS A 1 187 ? -0.324 2.611 -11.722 1.00 89.94 187 HIS A N 1
ATOM 1426 C CA . HIS A 1 187 ? 1.068 2.988 -11.951 1.00 89.94 187 HIS A CA 1
ATOM 1427 C C . HIS A 1 187 ? 1.858 1.774 -12.417 1.00 89.94 187 HIS A C 1
ATOM 1429 O O . HIS A 1 187 ? 2.480 1.836 -13.474 1.00 89.94 187 HIS A O 1
ATOM 1435 N N . MET A 1 188 ? 1.741 0.655 -11.698 1.00 94.31 188 MET A N 1
ATOM 1436 C CA . MET A 1 188 ? 2.45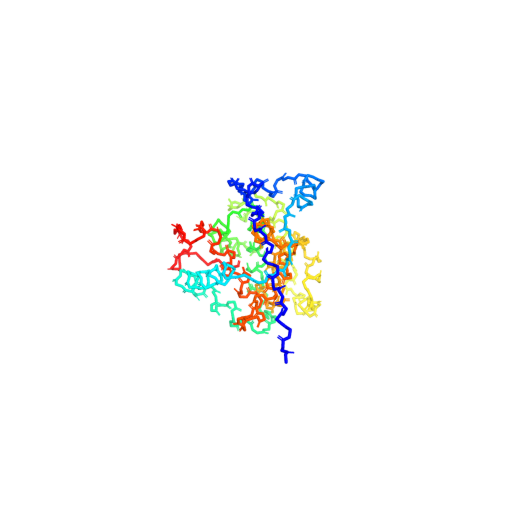4 -0.570 -12.049 1.00 94.31 188 MET A CA 1
ATOM 1437 C C . MET A 1 188 ? 2.009 -1.129 -13.408 1.00 94.31 188 MET A C 1
ATOM 1439 O O . MET A 1 188 ? 2.845 -1.512 -14.218 1.00 94.31 188 MET A O 1
ATOM 1443 N N . MET A 1 189 ? 0.705 -1.105 -13.712 1.00 92.81 189 MET A N 1
ATOM 1444 C CA . MET A 1 189 ? 0.196 -1.521 -15.027 1.00 92.81 189 MET A CA 1
ATOM 1445 C C . MET A 1 189 ? 0.721 -0.642 -16.168 1.00 92.81 189 MET A C 1
ATOM 1447 O O . MET A 1 189 ? 1.067 -1.158 -17.227 1.00 92.81 189 MET A O 1
ATOM 1451 N N . ALA A 1 190 ? 0.745 0.682 -15.980 1.00 90.44 190 ALA A N 1
ATOM 1452 C CA . ALA A 1 190 ? 1.241 1.598 -17.005 1.00 90.44 190 ALA A CA 1
ATOM 1453 C C . ALA A 1 190 ? 2.751 1.422 -17.226 1.00 90.44 190 ALA A C 1
ATOM 1455 O O . ALA A 1 190 ? 3.209 1.443 -18.365 1.00 90.44 190 ALA A O 1
ATOM 1456 N N . TYR A 1 191 ? 3.502 1.219 -16.142 1.00 93.19 191 TYR A N 1
ATOM 1457 C CA . TYR A 1 191 ? 4.936 0.963 -16.183 1.00 93.19 191 TYR A CA 1
ATOM 1458 C C . TYR A 1 191 ? 5.270 -0.352 -16.891 1.00 93.19 191 TYR A C 1
ATOM 1460 O O . TYR A 1 191 ? 6.054 -0.332 -17.834 1.00 93.19 191 TYR A O 1
ATOM 1468 N N . ALA A 1 192 ? 4.606 -1.453 -16.528 1.00 93.94 192 ALA A N 1
ATOM 1469 C CA . ALA A 1 192 ? 4.788 -2.743 -17.191 1.00 93.94 192 ALA A CA 1
ATOM 1470 C C . ALA A 1 192 ? 4.530 -2.646 -18.700 1.00 93.94 192 ALA A C 1
ATOM 1472 O O . ALA A 1 192 ? 5.389 -3.005 -19.500 1.00 93.94 192 ALA A O 1
ATOM 1473 N N . ALA A 1 193 ? 3.405 -2.044 -19.096 1.00 91.56 193 ALA A N 1
ATOM 1474 C CA . ALA A 1 193 ? 3.078 -1.858 -20.506 1.00 91.56 193 ALA A CA 1
ATOM 1475 C C . ALA A 1 193 ? 4.125 -1.011 -21.250 1.00 91.56 193 ALA A C 1
ATOM 1477 O O . ALA A 1 193 ? 4.489 -1.338 -22.377 1.00 91.56 193 ALA A O 1
ATOM 1478 N N . LYS A 1 194 ? 4.642 0.056 -20.619 1.00 90.19 194 LYS A N 1
ATOM 1479 C CA . LYS A 1 194 ? 5.714 0.884 -21.197 1.00 90.19 194 LYS A CA 1
ATOM 1480 C C . LYS A 1 194 ? 7.012 0.092 -21.385 1.00 90.19 194 LYS A C 1
ATOM 1482 O O . LYS A 1 194 ? 7.755 0.352 -22.324 1.00 90.19 194 LYS A O 1
ATOM 1487 N N . ARG A 1 195 ? 7.274 -0.874 -20.508 1.00 91.31 195 ARG A N 1
ATOM 1488 C CA . ARG A 1 195 ? 8.456 -1.739 -20.545 1.00 91.31 195 ARG A CA 1
ATOM 1489 C C . ARG A 1 195 ? 8.279 -2.998 -21.391 1.00 91.31 195 ARG A C 1
ATOM 1491 O O . ARG A 1 195 ? 9.154 -3.849 -21.364 1.00 91.31 195 ARG A O 1
ATOM 1498 N N . GLY A 1 196 ? 7.185 -3.117 -22.146 1.00 91.25 196 GLY A N 1
ATOM 1499 C CA . GLY A 1 196 ? 6.964 -4.269 -23.020 1.00 91.25 196 GLY A CA 1
ATOM 1500 C C . GLY A 1 196 ? 6.370 -5.490 -22.317 1.00 91.25 196 GLY A C 1
ATOM 1501 O O . GLY A 1 196 ? 6.430 -6.583 -22.869 1.00 91.25 196 GLY A O 1
ATOM 1502 N N . TRP A 1 197 ? 5.791 -5.326 -21.125 1.00 93.06 197 TRP A N 1
ATOM 1503 C CA . TRP A 1 197 ? 5.205 -6.421 -20.352 1.00 93.06 197 TRP A CA 1
ATOM 1504 C C . TRP A 1 197 ? 3.677 -6.403 -20.369 1.00 93.06 197 TRP A C 1
ATOM 1506 O O . TRP A 1 197 ? 3.037 -5.372 -20.134 1.00 93.06 197 TRP A O 1
ATOM 1516 N N . HIS A 1 198 ? 3.078 -7.573 -20.582 1.00 90.38 198 HIS A N 1
ATOM 1517 C CA . HIS A 1 198 ? 1.629 -7.773 -20.528 1.00 90.38 198 HIS A CA 1
ATOM 1518 C C . HIS A 1 198 ? 1.083 -7.719 -19.101 1.00 90.38 198 HIS A C 1
ATOM 1520 O O . HIS A 1 198 ? -0.044 -7.265 -18.872 1.00 90.38 198 HIS A O 1
ATOM 1526 N N . SER A 1 199 ? 1.877 -8.201 -18.146 1.00 92.06 199 SER A N 1
ATOM 1527 C CA . SER A 1 199 ? 1.480 -8.390 -16.757 1.00 92.06 199 SER A CA 1
ATOM 1528 C C . SER A 1 199 ? 2.496 -7.728 -15.828 1.00 92.06 199 SER A C 1
ATOM 1530 O O . SER A 1 199 ? 3.667 -8.110 -15.830 1.00 92.06 199 SER A O 1
ATOM 1532 N N . PRO A 1 200 ? 2.082 -6.758 -14.988 1.00 94.94 200 PRO A N 1
ATOM 1533 C CA . PRO A 1 200 ? 2.967 -6.239 -13.952 1.00 94.94 200 PRO A CA 1
ATOM 1534 C C . PRO A 1 200 ? 3.358 -7.306 -12.925 1.00 94.94 200 PRO A C 1
ATOM 1536 O O . PRO A 1 200 ? 4.405 -7.176 -12.303 1.00 94.94 200 PRO A O 1
ATOM 1539 N N . ILE A 1 201 ? 2.524 -8.336 -12.736 1.00 95.25 201 ILE A N 1
ATOM 1540 C CA . ILE A 1 201 ? 2.808 -9.440 -11.815 1.00 95.25 201 ILE A CA 1
ATOM 1541 C C . ILE A 1 201 ? 4.005 -10.224 -12.354 1.00 95.25 201 ILE A C 1
ATOM 1543 O O . ILE A 1 201 ? 5.034 -10.277 -11.691 1.00 95.25 201 ILE A O 1
ATOM 1547 N N . ASP A 1 202 ? 3.901 -10.711 -13.588 1.00 95.62 202 ASP A N 1
ATOM 1548 C CA . ASP A 1 202 ? 4.918 -11.543 -14.237 1.00 95.62 202 ASP A CA 1
ATOM 1549 C C . ASP A 1 202 ? 6.247 -10.781 -14.354 1.00 95.62 202 ASP A C 1
ATOM 1551 O O . ASP A 1 202 ? 7.306 -11.331 -14.061 1.00 95.62 202 ASP A O 1
ATOM 1555 N N . MET A 1 203 ? 6.188 -9.484 -14.683 1.00 96.94 203 MET A N 1
ATOM 1556 C CA . MET A 1 203 ? 7.365 -8.612 -14.736 1.00 96.94 203 MET A CA 1
ATOM 1557 C C . MET A 1 203 ? 8.072 -8.519 -13.382 1.00 96.94 203 MET A C 1
ATOM 1559 O O . MET A 1 203 ? 9.283 -8.714 -13.292 1.00 96.94 203 MET A O 1
ATOM 1563 N N . VAL A 1 204 ? 7.334 -8.199 -12.316 1.00 96.94 204 VAL A N 1
ATOM 1564 C CA . VAL A 1 204 ? 7.933 -8.023 -10.987 1.00 96.94 204 VAL A CA 1
ATOM 1565 C C . VAL A 1 204 ? 8.407 -9.363 -10.424 1.00 96.94 204 VAL A C 1
ATOM 1567 O O . VAL A 1 204 ? 9.451 -9.395 -9.781 1.00 96.94 204 VAL A O 1
ATOM 1570 N N . GLU A 1 205 ? 7.710 -10.469 -10.688 1.00 95.88 205 GLU A N 1
ATOM 1571 C CA . GLU A 1 205 ? 8.150 -11.814 -10.302 1.00 95.88 205 GLU A CA 1
ATOM 1572 C C . GLU A 1 205 ? 9.442 -12.226 -11.020 1.00 95.88 205 GLU A C 1
ATOM 1574 O O . GLU A 1 205 ? 10.374 -12.704 -10.368 1.00 95.88 205 GLU A O 1
ATOM 1579 N N . ALA A 1 206 ? 9.546 -11.974 -12.330 1.00 95.75 206 ALA A N 1
ATOM 1580 C CA . ALA A 1 206 ? 10.757 -12.238 -13.103 1.00 95.75 206 ALA A CA 1
ATOM 1581 C C . ALA A 1 206 ? 11.952 -11.416 -12.594 1.00 95.75 206 ALA A C 1
ATOM 1583 O O . ALA A 1 206 ? 13.034 -11.965 -12.373 1.00 95.75 206 ALA A O 1
ATOM 1584 N N . LEU A 1 207 ? 11.753 -10.118 -12.339 1.00 95.69 207 LEU A N 1
ATOM 1585 C CA . LEU A 1 207 ? 12.787 -9.242 -11.778 1.00 95.69 207 LEU A CA 1
ATOM 1586 C C . LEU A 1 207 ? 13.179 -9.666 -10.355 1.00 95.69 207 LEU A C 1
ATOM 1588 O O . LEU A 1 207 ? 14.361 -9.750 -10.030 1.00 95.69 207 LEU A O 1
ATOM 1592 N N . ALA A 1 208 ? 12.204 -9.974 -9.499 1.00 95.38 208 ALA A N 1
ATOM 1593 C CA . ALA A 1 208 ? 12.453 -10.432 -8.136 1.00 95.38 208 ALA A CA 1
ATOM 1594 C C . ALA A 1 208 ? 13.301 -11.713 -8.118 1.00 95.38 208 ALA A C 1
ATOM 1596 O O . ALA A 1 208 ? 14.246 -11.812 -7.332 1.00 95.38 208 ALA A O 1
ATOM 1597 N N . ALA A 1 209 ? 13.011 -12.661 -9.015 1.00 95.06 209 ALA A N 1
ATOM 1598 C CA . ALA A 1 209 ? 13.792 -13.882 -9.174 1.00 95.06 209 ALA A CA 1
ATOM 1599 C C . ALA A 1 209 ? 15.217 -13.601 -9.678 1.00 95.06 209 ALA A C 1
ATOM 1601 O O . ALA A 1 209 ? 16.171 -14.127 -9.104 1.00 95.06 209 ALA A O 1
ATOM 1602 N N . ALA A 1 210 ? 15.364 -12.751 -10.700 1.00 93.62 210 ALA A N 1
ATOM 1603 C CA . ALA A 1 210 ? 16.655 -12.413 -11.300 1.00 93.62 210 ALA A CA 1
ATOM 1604 C C . ALA A 1 210 ? 17.608 -11.703 -10.322 1.00 93.62 210 ALA A C 1
ATOM 1606 O O . ALA A 1 210 ? 18.806 -11.977 -10.326 1.00 93.62 210 ALA A O 1
ATOM 1607 N N . TYR A 1 211 ? 17.078 -10.834 -9.455 1.00 91.94 211 TYR A N 1
ATOM 1608 C CA . TYR A 1 211 ? 17.873 -10.040 -8.506 1.00 91.94 211 TYR A CA 1
ATOM 1609 C C . TYR A 1 211 ? 17.794 -10.538 -7.056 1.00 91.94 211 TYR A C 1
ATOM 1611 O O . TYR A 1 211 ? 18.294 -9.873 -6.149 1.00 91.94 211 TYR A O 1
ATOM 1619 N N . HIS A 1 212 ? 17.177 -11.701 -6.822 1.00 92.62 212 HIS A N 1
ATOM 1620 C CA . HIS A 1 212 ? 17.000 -12.304 -5.495 1.00 92.62 212 HIS A CA 1
ATOM 1621 C C . HIS A 1 212 ? 16.378 -11.348 -4.459 1.00 92.62 212 HIS A C 1
ATOM 1623 O O . HIS A 1 212 ? 16.776 -11.311 -3.292 1.00 92.62 212 HIS A O 1
ATOM 1629 N N . LEU A 1 213 ? 15.389 -10.564 -4.891 1.00 92.50 213 LEU A N 1
ATOM 1630 C CA . LEU A 1 213 ? 14.659 -9.622 -4.046 1.00 92.50 213 LEU A CA 1
ATOM 1631 C C . LEU A 1 213 ? 13.306 -10.216 -3.632 1.00 92.50 213 LEU A C 1
ATOM 1633 O O . LEU A 1 213 ? 12.665 -10.894 -4.434 1.00 92.50 213 LEU A O 1
ATOM 1637 N N . PRO A 1 214 ? 12.803 -9.945 -2.414 1.00 93.69 214 PRO A N 1
ATOM 1638 C CA . PRO A 1 214 ? 11.432 -10.305 -2.078 1.00 93.69 214 PRO A CA 1
ATOM 1639 C C . PRO A 1 214 ? 10.439 -9.533 -2.960 1.00 93.69 214 PRO A C 1
ATOM 1641 O O . PRO A 1 214 ? 10.564 -8.318 -3.122 1.00 93.69 214 PRO A O 1
ATOM 1644 N N . ILE A 1 215 ? 9.420 -10.225 -3.482 1.00 94.75 215 ILE A N 1
ATOM 1645 C CA . ILE A 1 215 ? 8.430 -9.665 -4.423 1.00 94.75 215 ILE A CA 1
ATOM 1646 C C . ILE A 1 215 ? 7.785 -8.385 -3.874 1.00 94.75 215 ILE A C 1
ATOM 1648 O O . ILE A 1 215 ? 7.849 -7.340 -4.516 1.00 94.75 215 ILE A O 1
ATOM 1652 N N . GLY A 1 216 ? 7.223 -8.433 -2.660 1.00 93.56 216 GLY A N 1
ATOM 1653 C CA . GLY A 1 216 ? 6.593 -7.264 -2.037 1.00 93.56 216 GLY A CA 1
ATOM 1654 C C . GLY A 1 216 ? 7.557 -6.100 -1.775 1.00 93.56 216 GLY A C 1
ATOM 1655 O O . GLY A 1 216 ? 7.131 -4.946 -1.751 1.00 93.56 216 GLY A O 1
ATOM 1656 N N . THR A 1 217 ? 8.853 -6.383 -1.616 1.00 94.81 217 THR A N 1
ATOM 1657 C CA . THR A 1 217 ? 9.890 -5.356 -1.458 1.00 94.81 217 THR A CA 1
ATOM 1658 C C . THR A 1 217 ? 10.183 -4.666 -2.777 1.00 94.81 217 THR A C 1
ATOM 1660 O O . THR A 1 217 ? 10.243 -3.438 -2.825 1.00 94.81 217 THR A O 1
ATOM 1663 N N . LEU A 1 218 ? 10.319 -5.436 -3.856 1.00 96.31 218 LEU A N 1
ATOM 1664 C CA . LEU A 1 218 ? 10.535 -4.882 -5.186 1.00 96.31 218 LEU A CA 1
ATOM 1665 C C . LEU A 1 218 ? 9.316 -4.085 -5.679 1.00 96.31 218 LEU A C 1
ATOM 1667 O O . LEU A 1 218 ? 9.490 -2.967 -6.163 1.00 96.31 218 LEU A O 1
ATOM 1671 N N . ASP A 1 219 ? 8.100 -4.612 -5.488 1.00 96.31 219 ASP A N 1
ATOM 1672 C CA . ASP A 1 219 ? 6.836 -3.908 -5.766 1.00 96.31 219 ASP A CA 1
ATOM 1673 C C . ASP A 1 219 ? 6.817 -2.526 -5.097 1.00 96.31 219 ASP A C 1
ATOM 1675 O O . ASP A 1 219 ? 6.576 -1.511 -5.757 1.00 96.31 219 ASP A O 1
ATOM 1679 N N . PHE A 1 220 ? 7.173 -2.467 -3.809 1.00 95.75 220 PHE A N 1
ATOM 1680 C CA . PHE A 1 220 ? 7.232 -1.211 -3.071 1.00 95.75 220 PHE A CA 1
ATOM 1681 C C . PHE A 1 220 ? 8.279 -0.243 -3.613 1.00 95.75 220 PHE A C 1
ATOM 1683 O O . PHE A 1 220 ? 7.969 0.932 -3.802 1.00 95.75 220 PHE A O 1
ATOM 1690 N N . CYS A 1 221 ? 9.502 -0.716 -3.863 1.00 96.75 221 CYS A N 1
ATOM 1691 C CA . CYS A 1 221 ? 10.587 0.123 -4.368 1.00 96.75 221 CYS A CA 1
ATOM 1692 C C . CYS A 1 221 ? 10.227 0.752 -5.716 1.00 96.75 221 CYS A C 1
ATOM 1694 O O . CYS A 1 221 ? 10.362 1.964 -5.892 1.00 96.75 221 CYS A O 1
ATOM 1696 N N . LEU A 1 222 ? 9.709 -0.052 -6.649 1.00 97.12 222 LEU A N 1
ATOM 1697 C CA . LEU A 1 222 ? 9.243 0.433 -7.947 1.00 97.12 222 LEU A CA 1
ATOM 1698 C C . LEU A 1 222 ? 8.114 1.455 -7.774 1.00 97.12 222 LEU A C 1
ATOM 1700 O O . LEU A 1 222 ? 8.149 2.530 -8.375 1.00 97.12 222 LEU A O 1
ATOM 1704 N N . TRP A 1 223 ? 7.134 1.163 -6.916 1.00 95.69 223 TRP A N 1
ATOM 1705 C CA . TRP A 1 223 ? 6.019 2.071 -6.660 1.00 95.69 223 TRP A CA 1
ATOM 1706 C C . TRP A 1 223 ? 6.472 3.414 -6.064 1.00 95.69 223 TRP A C 1
ATOM 1708 O O . TRP A 1 223 ? 6.064 4.471 -6.557 1.00 95.69 223 TRP A O 1
ATOM 1718 N N . VAL A 1 224 ? 7.344 3.400 -5.048 1.00 95.25 224 VAL A N 1
ATOM 1719 C CA . VAL A 1 224 ? 7.877 4.616 -4.415 1.00 95.25 224 VAL A CA 1
ATOM 1720 C C . VAL A 1 224 ? 8.632 5.445 -5.443 1.00 95.25 224 VAL A C 1
ATOM 1722 O O . VAL A 1 224 ? 8.333 6.630 -5.597 1.00 95.25 224 VAL A O 1
ATOM 1725 N N . TRP A 1 225 ? 9.548 4.825 -6.183 1.00 96.50 225 TRP A N 1
ATOM 1726 C CA . TRP A 1 225 ? 10.340 5.481 -7.217 1.00 96.50 225 TRP A CA 1
ATOM 1727 C C . TRP A 1 225 ? 9.467 6.145 -8.290 1.00 96.50 225 TRP A C 1
ATOM 1729 O O . TRP A 1 225 ? 9.611 7.342 -8.552 1.00 96.50 225 TRP A O 1
ATOM 1739 N N . MET A 1 226 ? 8.482 5.424 -8.836 1.00 94.56 226 MET A N 1
ATOM 1740 C CA . MET A 1 226 ? 7.533 5.966 -9.816 1.00 94.56 226 MET A CA 1
ATOM 1741 C C . MET A 1 226 ? 6.682 7.110 -9.251 1.00 94.56 226 MET A C 1
ATOM 1743 O O . MET A 1 226 ? 6.466 8.119 -9.926 1.00 94.56 226 MET A O 1
ATOM 1747 N N . SER A 1 227 ? 6.206 6.984 -8.008 1.00 91.25 227 SER A N 1
ATOM 1748 C CA . SER A 1 227 ? 5.398 8.017 -7.340 1.00 91.25 227 SER A CA 1
ATOM 1749 C C . SER A 1 227 ? 6.164 9.326 -7.102 1.00 91.25 227 SER A C 1
ATOM 1751 O O . SER A 1 227 ? 5.551 10.389 -6.994 1.00 91.25 227 SER A O 1
ATOM 1753 N N . HIS A 1 228 ? 7.496 9.246 -7.105 1.00 92.88 228 HIS A N 1
ATOM 1754 C CA . HIS A 1 228 ? 8.448 10.344 -6.958 1.00 92.88 228 HIS A CA 1
ATOM 1755 C C . HIS A 1 228 ? 9.060 10.768 -8.301 1.00 92.88 228 HIS A C 1
ATOM 1757 O O . HIS A 1 228 ? 10.200 11.222 -8.370 1.00 92.88 228 HIS A O 1
ATOM 1763 N N . GLY A 1 229 ? 8.305 10.609 -9.394 1.00 92.31 229 GLY A N 1
ATOM 1764 C CA . GLY A 1 229 ? 8.743 11.035 -10.721 1.00 92.31 229 GLY A CA 1
ATOM 1765 C C . GLY A 1 229 ? 9.976 10.275 -11.192 1.00 92.31 229 GLY A C 1
ATOM 1766 O O . GLY A 1 229 ? 10.910 10.899 -11.690 1.00 92.31 229 GLY A O 1
ATOM 1767 N N . PHE A 1 230 ? 9.999 8.956 -10.986 1.00 94.69 230 PHE A N 1
ATOM 1768 C CA . PHE A 1 230 ? 11.158 8.113 -11.285 1.00 94.69 230 PHE A CA 1
ATOM 1769 C C . PHE A 1 230 ? 12.414 8.591 -10.534 1.00 94.69 230 PHE A C 1
ATOM 1771 O O . PHE A 1 230 ? 13.507 8.683 -11.087 1.00 94.69 230 PHE A O 1
ATOM 1778 N N . GLY A 1 231 ? 12.238 8.935 -9.252 1.00 93.12 231 GLY A N 1
ATOM 1779 C CA . GLY A 1 231 ? 13.307 9.379 -8.352 1.00 93.12 231 GLY A CA 1
ATOM 1780 C C . GLY A 1 231 ? 13.775 10.828 -8.540 1.00 93.12 231 GLY A C 1
ATOM 1781 O O . GLY A 1 231 ? 14.667 11.272 -7.824 1.00 93.12 231 GLY A O 1
ATOM 1782 N N . SER A 1 232 ? 13.180 11.584 -9.468 1.00 92.19 232 SER A N 1
ATOM 1783 C CA . SER A 1 232 ? 13.547 12.988 -9.724 1.00 92.19 232 SER A CA 1
ATOM 1784 C C . SER A 1 232 ? 12.927 13.994 -8.747 1.00 92.19 232 SER A C 1
ATOM 1786 O O . SER A 1 232 ? 13.340 15.153 -8.714 1.00 92.19 232 SER A O 1
ATOM 1788 N N . ALA A 1 233 ? 11.940 13.575 -7.953 1.00 89.75 233 ALA A N 1
ATOM 1789 C CA . ALA A 1 233 ? 11.236 14.434 -7.013 1.00 89.75 233 ALA A CA 1
ATOM 1790 C C . ALA A 1 233 ? 11.350 13.920 -5.576 1.00 89.75 233 ALA A C 1
ATOM 1792 O O . ALA A 1 233 ? 11.212 12.731 -5.306 1.00 89.75 233 ALA A O 1
ATOM 1793 N N . THR A 1 234 ? 11.505 14.840 -4.627 1.00 88.38 234 THR A N 1
ATOM 1794 C CA . THR A 1 234 ? 11.337 14.554 -3.199 1.00 88.38 234 THR A CA 1
ATOM 1795 C C . THR A 1 234 ? 9.976 15.046 -2.715 1.00 88.38 234 THR A C 1
ATOM 1797 O O . THR A 1 234 ? 9.338 15.916 -3.316 1.00 88.38 234 THR A O 1
ATOM 1800 N N . SER A 1 235 ? 9.491 14.461 -1.625 1.00 88.62 235 SER A N 1
ATOM 1801 C CA . SER A 1 235 ? 8.232 14.847 -0.996 1.00 88.62 235 SER A CA 1
ATOM 1802 C C . SER A 1 235 ? 8.349 14.801 0.523 1.00 88.62 235 SER A C 1
ATOM 1804 O O . SER A 1 235 ? 9.364 14.377 1.069 1.00 88.62 235 SER A O 1
ATOM 1806 N N . LYS A 1 236 ? 7.297 15.223 1.230 1.00 90.62 236 LYS A N 1
ATOM 1807 C CA . LYS A 1 236 ? 7.285 15.241 2.701 1.00 90.62 236 LYS A CA 1
ATOM 1808 C C . LYS A 1 236 ? 7.352 13.851 3.328 1.00 90.62 236 LYS A C 1
ATOM 1810 O O . LYS A 1 236 ? 7.606 13.760 4.517 1.00 90.62 236 LYS A O 1
ATOM 1815 N N . CYS A 1 237 ? 7.082 12.788 2.572 1.00 89.94 237 CYS A N 1
ATOM 1816 C CA . CYS A 1 237 ? 7.255 11.421 3.056 1.00 89.94 237 CYS A CA 1
ATOM 1817 C C . CYS A 1 237 ? 8.717 10.952 3.050 1.00 89.94 237 CYS A C 1
ATOM 1819 O O . CYS A 1 237 ? 9.050 10.039 3.798 1.00 89.94 237 CYS A O 1
ATOM 1821 N N . CYS A 1 238 ? 9.598 11.599 2.280 1.00 91.00 238 CYS A N 1
ATOM 1822 C CA . CYS A 1 238 ? 11.014 11.253 2.245 1.00 91.00 238 CYS A CA 1
ATOM 1823 C C . CYS A 1 238 ? 11.689 11.514 3.604 1.00 91.00 238 CYS A C 1
ATOM 1825 O O . CYS A 1 238 ? 11.345 12.456 4.319 1.00 91.00 238 CYS A O 1
ATOM 1827 N N . HIS A 1 239 ? 12.693 10.698 3.919 1.00 90.75 239 HIS A N 1
ATOM 1828 C CA . HIS A 1 239 ? 13.576 10.799 5.082 1.00 90.75 239 HIS A CA 1
ATOM 1829 C C . HIS A 1 239 ? 12.833 10.815 6.429 1.00 90.75 239 HIS A C 1
ATOM 1831 O O . HIS A 1 239 ? 13.188 11.564 7.336 1.00 90.75 239 HIS A O 1
ATOM 1837 N N . GLY A 1 240 ? 11.791 9.984 6.551 1.00 80.38 240 GLY A N 1
ATOM 1838 C CA . GLY A 1 240 ? 11.058 9.776 7.805 1.00 80.38 240 GLY A CA 1
ATOM 1839 C C . GLY A 1 240 ? 9.955 10.801 8.082 1.00 80.38 240 GLY A C 1
ATOM 1840 O O . GLY A 1 240 ? 9.417 10.833 9.185 1.00 80.38 240 GLY A O 1
ATOM 1841 N N . GLY A 1 241 ? 9.592 11.649 7.112 1.00 85.88 241 GLY A N 1
ATOM 1842 C CA . GLY A 1 241 ? 8.556 12.658 7.344 1.00 85.88 241 GLY A CA 1
ATOM 1843 C C . GLY A 1 241 ? 7.132 12.088 7.425 1.00 85.88 241 GLY A C 1
ATOM 1844 O O . GLY A 1 241 ? 6.343 12.522 8.262 1.00 85.88 241 GLY A O 1
ATOM 1845 N N . TYR A 1 242 ? 6.803 11.085 6.607 1.00 90.38 242 TYR A N 1
ATOM 1846 C CA . TYR A 1 242 ? 5.550 10.333 6.703 1.00 90.38 242 TYR A CA 1
ATOM 1847 C C . TYR A 1 242 ? 5.788 8.871 6.354 1.00 90.38 242 TYR A C 1
ATOM 1849 O O . TYR A 1 242 ? 6.349 8.580 5.303 1.00 90.38 242 TYR A O 1
ATOM 1857 N N . GLU A 1 243 ? 5.272 7.969 7.185 1.00 91.12 243 GLU A N 1
ATOM 1858 C CA . GLU A 1 243 ? 5.359 6.532 6.937 1.00 91.12 243 GLU A CA 1
ATOM 1859 C C . GLU A 1 243 ? 4.494 6.137 5.740 1.00 91.12 243 GLU A C 1
ATOM 1861 O O . GLU A 1 243 ? 3.255 6.158 5.807 1.00 91.12 243 GLU A O 1
ATOM 1866 N N . LEU A 1 244 ? 5.135 5.751 4.638 1.00 92.38 244 LEU A N 1
ATOM 1867 C CA . LEU A 1 244 ? 4.422 5.113 3.547 1.00 92.38 244 LEU A CA 1
ATOM 1868 C C . LEU A 1 244 ? 4.227 3.649 3.906 1.00 92.38 244 LEU A C 1
ATOM 1870 O O . LEU A 1 244 ? 5.171 2.923 4.222 1.00 92.38 244 LEU A O 1
ATOM 1874 N N . ARG A 1 245 ? 2.965 3.234 3.905 1.00 86.25 245 ARG A N 1
ATOM 1875 C CA . ARG A 1 245 ? 2.589 1.875 4.256 1.00 86.25 245 ARG A CA 1
ATOM 1876 C C . ARG A 1 245 ? 2.170 1.116 3.035 1.00 86.25 245 ARG A C 1
ATOM 1878 O O . ARG A 1 245 ? 1.599 1.682 2.080 1.00 86.25 245 ARG A O 1
#

Radius of gyration: 20.1 Å; chains: 1; bounding box: 52×42×60 Å

Organism: NCBI:txid461836